Protein AF-A0A1E7FJE9-F1 (afdb_monomer)

Structure (mmCIF, N/CA/C/O backbone):
data_AF-A0A1E7FJE9-F1
#
_entry.id   AF-A0A1E7FJE9-F1
#
loop_
_atom_site.group_PDB
_atom_site.id
_atom_site.type_symbol
_atom_site.label_atom_id
_atom_site.label_alt_id
_atom_site.label_comp_id
_atom_site.label_asym_id
_atom_site.label_entity_id
_atom_site.label_seq_id
_atom_site.pdbx_PDB_ins_code
_atom_site.Cartn_x
_atom_site.Cartn_y
_atom_site.Cartn_z
_atom_site.occupancy
_atom_site.B_iso_or_equiv
_atom_site.auth_seq_id
_atom_site.auth_comp_id
_atom_site.auth_asym_id
_atom_site.auth_atom_id
_atom_site.pdbx_PDB_model_num
ATOM 1 N N . MET A 1 1 ? -38.085 -18.648 -13.131 1.00 34.88 1 MET A N 1
ATOM 2 C CA . MET A 1 1 ? -36.617 -18.790 -13.026 1.00 34.88 1 MET A CA 1
ATOM 3 C C . MET A 1 1 ? -36.078 -17.434 -12.606 1.00 34.88 1 MET A C 1
ATOM 5 O O . MET A 1 1 ? -36.050 -16.538 -13.432 1.00 34.88 1 MET A O 1
ATOM 9 N N . ASN A 1 2 ? -35.788 -17.250 -11.316 1.00 31.91 2 ASN A N 1
ATOM 10 C CA . ASN A 1 2 ? -35.254 -15.998 -10.772 1.00 31.91 2 ASN A CA 1
ATOM 11 C C . ASN A 1 2 ? -33.774 -16.216 -10.446 1.00 31.91 2 ASN A C 1
ATOM 13 O O . ASN A 1 2 ? -33.464 -17.037 -9.585 1.00 31.91 2 ASN A O 1
ATOM 17 N N . LEU A 1 3 ? -32.882 -15.503 -11.135 1.00 36.69 3 LEU A N 1
ATOM 18 C CA . LEU A 1 3 ? -31.512 -15.286 -10.669 1.00 36.69 3 LEU A CA 1
ATOM 19 C C . LEU A 1 3 ? -31.513 -14.052 -9.753 1.00 36.69 3 LEU A C 1
ATOM 21 O O . LEU A 1 3 ? -32.077 -13.031 -10.151 1.00 36.69 3 LEU A O 1
ATOM 25 N N . PRO A 1 4 ? -30.866 -14.080 -8.579 1.00 42.88 4 PRO A N 1
ATOM 26 C CA . PRO A 1 4 ? -30.530 -12.856 -7.873 1.00 42.88 4 PRO A CA 1
ATOM 27 C C . PRO A 1 4 ? -29.236 -12.268 -8.453 1.00 42.88 4 PRO A C 1
ATOM 29 O O . PRO A 1 4 ? -28.177 -12.890 -8.418 1.00 42.88 4 PRO A O 1
ATOM 32 N N . SER A 1 5 ? -29.325 -11.051 -8.988 1.00 37.22 5 SER A N 1
ATOM 33 C CA . SER A 1 5 ? -28.165 -10.220 -9.309 1.00 37.22 5 SER A CA 1
ATOM 34 C C . SER A 1 5 ? -27.566 -9.663 -8.018 1.00 37.22 5 SER A C 1
ATOM 36 O O . SER A 1 5 ? -28.080 -8.701 -7.452 1.00 37.22 5 SER A O 1
ATOM 38 N N . 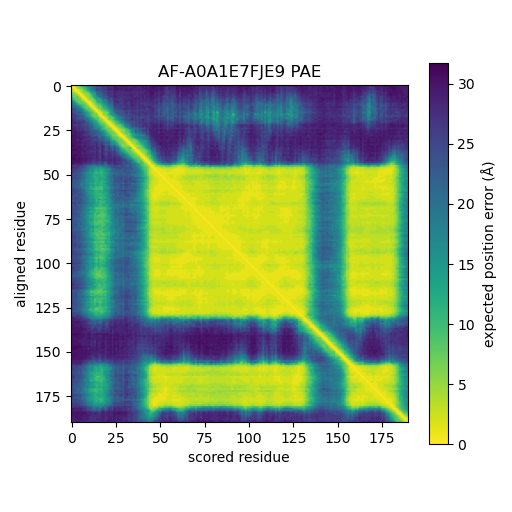THR A 1 6 ? -26.467 -10.244 -7.551 1.00 40.75 6 THR A N 1
ATOM 39 C CA . THR A 1 6 ? -25.595 -9.628 -6.546 1.00 40.75 6 THR A CA 1
ATOM 40 C C . THR A 1 6 ? -24.603 -8.703 -7.242 1.00 40.75 6 THR A C 1
ATOM 42 O O . THR A 1 6 ? -23.543 -9.127 -7.691 1.00 40.75 6 THR A O 1
ATOM 45 N N . VAL A 1 7 ? -24.942 -7.417 -7.322 1.00 39.09 7 VAL A N 1
ATOM 46 C CA . VAL A 1 7 ? -23.961 -6.353 -7.563 1.00 39.09 7 VAL A CA 1
ATOM 47 C C . VAL A 1 7 ? -23.831 -5.596 -6.251 1.00 39.09 7 VAL A C 1
ATOM 49 O O . VAL A 1 7 ? -24.650 -4.743 -5.928 1.00 39.09 7 VAL A O 1
ATOM 52 N N . SER A 1 8 ? -22.847 -5.973 -5.446 1.00 45.53 8 SER A N 1
ATOM 53 C CA . SER A 1 8 ? -22.517 -5.284 -4.203 1.00 45.53 8 SER A CA 1
ATOM 54 C C . SER A 1 8 ? -20.999 -5.267 -4.043 1.00 45.53 8 SER A C 1
ATOM 56 O O . SER A 1 8 ? -20.322 -6.177 -4.519 1.00 45.53 8 SER A O 1
ATOM 58 N N . THR A 1 9 ? -20.484 -4.233 -3.374 1.00 36.69 9 THR A N 1
ATOM 59 C CA . THR A 1 9 ? -19.093 -4.062 -2.892 1.00 36.69 9 THR A CA 1
ATOM 60 C C . THR A 1 9 ? -17.975 -3.656 -3.870 1.00 36.69 9 THR A C 1
ATOM 62 O O . THR A 1 9 ? -16.866 -4.157 -3.765 1.00 36.69 9 THR A O 1
ATOM 65 N N . LEU A 1 10 ? -18.182 -2.661 -4.746 1.00 35.78 10 LEU A N 1
ATOM 66 C CA . LEU A 1 10 ? -17.070 -2.084 -5.538 1.00 35.78 10 LEU A CA 1
ATOM 67 C C . LEU A 1 10 ? -17.095 -0.548 -5.639 1.00 35.78 10 LEU A C 1
ATOM 69 O O . LEU A 1 10 ? -16.806 0.017 -6.685 1.00 35.78 10 LEU A O 1
ATOM 73 N N . LEU A 1 11 ? -17.496 0.154 -4.570 1.00 35.69 11 LEU A N 1
ATOM 74 C CA . LEU A 1 11 ? -17.646 1.622 -4.606 1.00 35.69 11 LEU A CA 1
ATOM 75 C C . LEU A 1 11 ? -16.826 2.408 -3.577 1.00 35.69 11 LEU A C 1
ATOM 77 O O . LEU A 1 11 ? -16.775 3.629 -3.683 1.00 35.69 11 LEU A O 1
ATOM 81 N N . VAL A 1 12 ? -16.146 1.768 -2.621 1.00 36.28 12 VAL A N 1
ATOM 82 C CA . VAL A 1 12 ? -15.453 2.524 -1.559 1.00 36.28 12 VAL A CA 1
ATOM 83 C C . VAL A 1 12 ? -14.011 2.901 -1.947 1.00 36.28 12 VAL A C 1
ATOM 85 O O . VAL A 1 12 ? -13.601 4.028 -1.680 1.00 36.28 12 VAL A O 1
ATOM 88 N N . SER A 1 13 ? -13.287 2.064 -2.703 1.00 43.38 13 SER A N 1
ATOM 89 C CA . SER A 1 13 ? -11.886 2.335 -3.097 1.00 43.38 13 SER A CA 1
ATOM 90 C C . SER A 1 13 ? -11.714 3.391 -4.207 1.00 43.38 13 SER A C 1
ATOM 92 O O . SER A 1 13 ? -10.621 3.907 -4.420 1.00 43.38 13 SER A O 1
ATOM 94 N N . ILE A 1 14 ? -12.788 3.770 -4.910 1.00 44.12 14 ILE A N 1
ATOM 95 C CA . ILE A 1 14 ? -12.723 4.657 -6.093 1.00 44.12 14 ILE A CA 1
ATOM 96 C C . ILE A 1 14 ? -12.645 6.148 -5.703 1.00 44.12 14 ILE A C 1
ATOM 98 O O . ILE A 1 14 ? -12.291 6.999 -6.523 1.00 44.12 14 ILE A O 1
ATOM 102 N N . SER A 1 15 ? -12.969 6.502 -4.455 1.00 43.38 15 SER A N 1
ATOM 103 C CA . SER A 1 15 ? -13.242 7.900 -4.084 1.00 43.38 15 SER A CA 1
ATOM 104 C C . SER A 1 15 ? -12.024 8.831 -4.158 1.00 43.38 15 SER A C 1
ATOM 106 O O . SER A 1 15 ? -12.206 10.015 -4.426 1.00 43.38 15 SER A O 1
ATOM 108 N N . PHE A 1 16 ? -10.794 8.325 -4.009 1.00 44.88 16 PHE A N 1
ATOM 109 C CA . PHE A 1 16 ? -9.581 9.143 -4.187 1.00 44.88 16 PHE A CA 1
ATOM 110 C C . PHE A 1 16 ? -8.990 9.041 -5.608 1.00 44.88 16 PHE A C 1
ATOM 112 O O . PHE A 1 16 ? -8.465 10.009 -6.155 1.00 44.88 16 PHE A O 1
ATOM 119 N N . TRP A 1 17 ? -9.166 7.891 -6.264 1.00 46.16 17 TRP A N 1
ATOM 120 C CA . TRP A 1 17 ? -8.536 7.564 -7.547 1.00 46.16 17 TRP A CA 1
ATOM 121 C C . TRP A 1 17 ? -9.227 8.245 -8.751 1.00 46.16 17 TRP A C 1
ATOM 123 O O . TRP A 1 17 ? -8.653 8.381 -9.832 1.00 46.16 17 TRP A O 1
ATOM 133 N N . LYS A 1 18 ? -10.448 8.768 -8.564 1.00 42.00 18 LYS A N 1
ATOM 134 C CA . LYS A 1 18 ? -11.238 9.454 -9.606 1.00 42.00 18 LYS A CA 1
ATOM 135 C C . LYS A 1 18 ? -10.687 10.832 -10.025 1.00 42.00 18 LYS A C 1
ATOM 137 O O . LYS A 1 18 ? -11.114 11.361 -11.053 1.00 42.00 18 LYS A O 1
ATOM 142 N N . THR A 1 19 ? -9.738 11.403 -9.279 1.00 41.91 19 THR A N 1
ATOM 143 C CA . THR A 1 19 ? -9.187 12.753 -9.532 1.00 41.91 19 THR A CA 1
ATOM 144 C C . THR A 1 19 ? -7.975 12.758 -10.475 1.00 41.91 19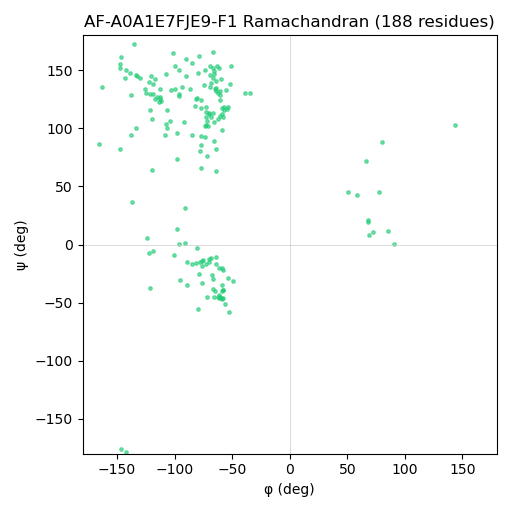 THR A C 1
ATOM 146 O O . THR A 1 19 ? -7.650 13.795 -11.045 1.00 41.91 19 THR A O 1
ATOM 149 N N . ILE A 1 20 ? -7.338 11.610 -10.728 1.00 52.94 20 ILE A N 1
ATOM 150 C CA . ILE A 1 20 ? -6.103 11.530 -11.537 1.00 52.94 20 ILE A CA 1
ATOM 151 C C . ILE A 1 20 ? -6.405 11.450 -13.055 1.00 52.94 20 ILE A C 1
ATOM 153 O O . ILE A 1 20 ? -5.563 11.738 -13.901 1.00 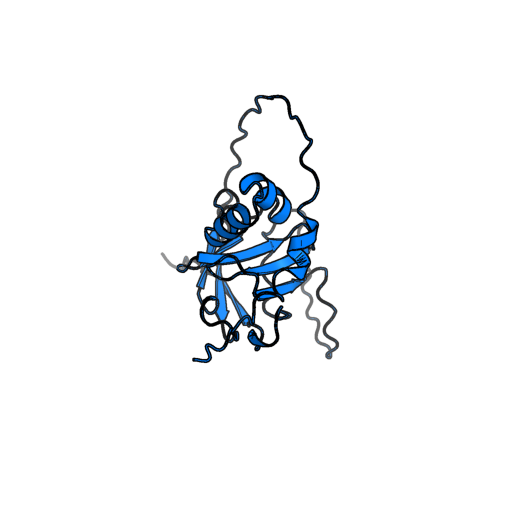52.94 20 ILE A O 1
ATOM 157 N N . GLY A 1 21 ? -7.643 11.114 -13.431 1.00 42.75 21 GLY A N 1
ATOM 158 C CA . GLY A 1 21 ? -8.016 10.719 -14.795 1.00 42.75 21 GLY A CA 1
ATOM 159 C C . GLY A 1 21 ? -8.477 11.814 -15.766 1.00 42.75 21 GLY A C 1
ATOM 160 O O . GLY A 1 21 ? -9.314 11.514 -16.618 1.00 42.75 21 GLY A O 1
ATOM 161 N N . LYS A 1 22 ? -8.005 13.067 -15.688 1.00 46.03 22 LYS A N 1
ATOM 162 C CA . LYS A 1 22 ? -8.338 14.085 -16.711 1.00 46.03 22 LYS A CA 1
ATOM 163 C C . LYS A 1 22 ? -7.134 14.944 -17.097 1.00 46.03 22 LYS A C 1
ATOM 165 O O . LYS A 1 22 ? -6.882 15.953 -16.451 1.00 46.03 22 LYS A O 1
ATOM 170 N N . ASN A 1 23 ? -6.448 14.527 -18.173 1.00 45.94 23 ASN A N 1
ATOM 171 C CA . ASN A 1 23 ? -5.874 15.331 -19.278 1.00 45.94 23 ASN A CA 1
ATOM 172 C C . ASN A 1 23 ? -4.519 14.772 -19.770 1.00 45.94 23 ASN A C 1
ATOM 174 O O . ASN A 1 23 ? -3.492 15.079 -19.169 1.00 45.94 23 ASN A O 1
ATOM 178 N N . PRO A 1 24 ? -4.445 14.061 -20.912 1.00 49.91 24 PRO A N 1
ATOM 179 C CA . PRO A 1 24 ? -3.171 13.805 -21.565 1.00 49.91 24 PRO A CA 1
ATOM 180 C C . PRO A 1 24 ? -2.964 14.817 -22.698 1.00 49.91 24 PRO A C 1
ATOM 182 O O . PRO A 1 24 ? -3.443 14.623 -23.812 1.00 49.91 24 PRO A O 1
ATOM 185 N N . LYS A 1 25 ? -2.233 15.900 -22.428 1.00 46.06 25 LYS A N 1
ATOM 186 C CA . LYS A 1 25 ? -1.503 16.654 -23.461 1.00 46.06 25 LYS A CA 1
ATOM 187 C C . LYS A 1 25 ? -0.226 17.228 -22.863 1.00 46.06 25 LYS A C 1
ATOM 189 O O . LYS A 1 25 ? -0.174 18.398 -22.515 1.00 46.06 25 LYS A O 1
ATOM 194 N N . PHE A 1 26 ? 0.810 16.403 -22.790 1.00 41.31 26 PHE A N 1
ATOM 195 C CA . PHE A 1 26 ? 2.179 16.897 -22.729 1.00 41.31 26 PHE A CA 1
ATOM 196 C C . PHE A 1 26 ? 3.028 16.098 -23.716 1.00 41.31 26 PHE A C 1
ATOM 198 O O . PHE A 1 26 ? 3.405 14.958 -23.469 1.00 41.31 26 PHE A O 1
ATOM 205 N N . MET A 1 27 ? 3.275 16.712 -24.876 1.00 41.97 27 MET A N 1
ATOM 206 C CA . MET A 1 27 ? 4.452 16.417 -25.690 1.00 41.97 27 MET A CA 1
ATOM 207 C C . MET A 1 27 ? 5.684 16.750 -24.847 1.00 41.97 27 MET A C 1
ATOM 209 O O . MET A 1 27 ? 5.780 17.864 -24.334 1.00 41.97 27 MET A O 1
ATOM 213 N N . VAL A 1 28 ? 6.627 15.820 -24.735 1.00 44.25 28 VAL A N 1
ATOM 214 C CA . VAL A 1 28 ? 7.965 16.092 -24.196 1.00 44.25 28 VAL A CA 1
ATOM 215 C C . VAL A 1 28 ? 9.005 15.791 -25.277 1.00 44.25 28 VAL A C 1
ATOM 217 O O . VAL A 1 28 ? 8.941 14.717 -25.878 1.00 44.25 28 VAL A O 1
ATOM 220 N N . PRO A 1 29 ? 9.941 16.717 -25.562 1.00 43.41 29 PRO A N 1
ATOM 221 C CA . PRO A 1 29 ? 11.083 16.437 -26.416 1.00 43.41 29 PRO A CA 1
ATOM 222 C C . PRO A 1 29 ? 12.107 15.555 -25.689 1.00 43.41 29 PRO A C 1
ATOM 224 O O . PRO A 1 29 ? 12.249 15.589 -24.468 1.00 43.41 29 PRO A O 1
ATOM 227 N N . MET A 1 30 ? 12.809 14.754 -26.485 1.00 42.12 30 MET A N 1
ATOM 228 C CA . MET A 1 30 ? 13.873 13.839 -26.088 1.00 42.12 30 MET A CA 1
ATOM 229 C C . MET A 1 30 ? 15.106 14.648 -25.656 1.00 42.12 30 MET A C 1
ATOM 231 O O . MET A 1 30 ? 15.733 15.306 -26.485 1.00 42.12 30 MET A O 1
ATOM 235 N N . THR A 1 31 ? 15.465 14.595 -24.374 1.00 45.00 31 THR A N 1
ATOM 236 C CA . THR A 1 31 ? 16.730 15.148 -23.869 1.00 45.00 31 THR A CA 1
ATOM 237 C C . THR A 1 31 ? 17.521 14.029 -23.205 1.00 45.00 31 THR A C 1
ATOM 239 O O . THR A 1 31 ? 17.090 13.452 -22.209 1.00 45.00 31 THR A O 1
ATOM 242 N N . THR A 1 32 ? 18.680 13.704 -23.772 1.00 45.28 32 THR A N 1
ATOM 243 C CA . THR A 1 32 ? 19.693 12.820 -23.184 1.00 45.28 32 THR A CA 1
ATOM 244 C C . THR A 1 32 ? 20.209 13.426 -21.882 1.00 45.28 32 THR A C 1
ATOM 246 O O . THR A 1 32 ? 20.942 14.413 -21.911 1.00 45.28 32 THR A O 1
ATOM 249 N N . ALA A 1 33 ? 19.836 12.841 -20.745 1.00 50.53 33 ALA A N 1
ATOM 250 C CA . ALA A 1 33 ? 20.434 13.153 -19.453 1.00 50.53 33 ALA A CA 1
ATOM 251 C C . ALA A 1 33 ? 21.529 12.127 -19.137 1.00 50.53 33 ALA A C 1
ATOM 253 O O . ALA A 1 33 ? 21.317 10.919 -19.245 1.00 50.53 33 ALA A O 1
ATOM 254 N N . ALA A 1 34 ? 22.708 12.626 -18.770 1.00 45.38 34 ALA A N 1
ATOM 255 C CA . ALA A 1 34 ? 23.817 11.825 -18.279 1.00 45.38 34 ALA A CA 1
ATOM 256 C C . ALA A 1 34 ? 23.433 11.160 -16.947 1.00 45.38 34 ALA A C 1
ATOM 258 O O . ALA A 1 34 ? 22.914 11.814 -16.042 1.00 45.38 34 ALA A O 1
ATOM 259 N N . PHE A 1 35 ? 23.690 9.858 -16.836 1.00 42.81 35 PHE A N 1
ATOM 260 C CA . PHE A 1 35 ? 23.462 9.095 -15.616 1.00 42.81 35 PHE A CA 1
ATOM 261 C C . PHE A 1 35 ? 24.517 9.480 -14.576 1.00 42.81 35 PHE A C 1
ATOM 263 O O . PHE A 1 35 ? 25.663 9.040 -14.647 1.00 42.81 35 PHE A O 1
ATOM 270 N N . SER A 1 36 ? 24.141 10.300 -13.597 1.00 42.88 36 SER A N 1
ATOM 271 C CA . SER A 1 36 ? 24.872 10.357 -12.334 1.00 42.88 36 SER A CA 1
ATOM 272 C C . SER A 1 36 ? 24.550 9.085 -11.558 1.00 42.88 36 SER A C 1
ATOM 274 O O . SER A 1 36 ? 23.406 8.858 -11.168 1.00 42.88 36 SER A O 1
ATOM 276 N N . THR A 1 37 ? 25.555 8.235 -11.364 1.00 42.66 37 THR A N 1
ATOM 277 C CA . THR A 1 37 ? 25.511 7.107 -10.432 1.00 42.66 37 THR A CA 1
ATOM 278 C C . THR A 1 37 ? 25.239 7.636 -9.028 1.00 42.66 37 THR A C 1
ATOM 280 O O . THR A 1 37 ? 26.151 8.110 -8.353 1.00 42.66 37 THR A O 1
ATOM 283 N N . ALA A 1 38 ? 23.980 7.579 -8.599 1.00 52.06 38 ALA A N 1
ATOM 284 C CA . ALA A 1 38 ? 23.632 7.728 -7.198 1.00 52.06 38 ALA A CA 1
ATOM 285 C C . ALA A 1 38 ? 24.121 6.473 -6.468 1.00 52.06 38 ALA A C 1
ATOM 287 O O . ALA A 1 38 ? 23.641 5.365 -6.708 1.00 52.06 38 ALA A O 1
ATOM 288 N N . THR A 1 39 ? 25.124 6.649 -5.617 1.00 41.81 39 THR A N 1
ATOM 289 C CA . THR A 1 39 ? 25.540 5.662 -4.625 1.00 41.81 39 THR A CA 1
ATOM 290 C C . THR A 1 39 ? 24.347 5.326 -3.740 1.00 41.81 39 THR A C 1
ATOM 292 O O . THR A 1 39 ? 23.828 6.194 -3.040 1.00 41.81 39 THR A O 1
ATOM 295 N N . ALA A 1 40 ? 23.903 4.071 -3.794 1.00 45.38 40 ALA A N 1
ATOM 296 C CA . ALA A 1 40 ? 22.942 3.528 -2.851 1.00 45.38 40 ALA A CA 1
ATOM 297 C C . ALA A 1 40 ? 23.604 3.491 -1.469 1.00 45.38 40 ALA A C 1
ATOM 299 O O . ALA A 1 40 ? 24.485 2.671 -1.214 1.00 45.38 40 ALA A O 1
ATOM 300 N N . THR A 1 41 ? 23.218 4.412 -0.592 1.00 39.22 41 THR A N 1
ATOM 301 C CA . THR A 1 41 ? 23.553 4.329 0.826 1.00 39.22 41 THR A CA 1
ATOM 302 C C . THR A 1 41 ? 22.778 3.149 1.403 1.00 39.22 41 THR A C 1
ATOM 304 O O . THR A 1 41 ? 21.552 3.187 1.489 1.00 39.22 41 THR A O 1
ATOM 307 N N . THR A 1 42 ? 23.488 2.074 1.745 1.00 41.12 42 THR A N 1
ATOM 308 C CA . THR A 1 42 ? 22.948 0.916 2.464 1.00 41.12 42 THR A CA 1
ATOM 309 C C . THR A 1 42 ? 22.539 1.357 3.870 1.00 41.12 42 THR A C 1
ATOM 311 O O . THR A 1 42 ? 23.342 1.343 4.800 1.00 41.12 42 THR A O 1
ATOM 314 N N . THR A 1 43 ? 21.297 1.812 4.020 1.00 41.81 43 THR A N 1
ATOM 315 C CA . THR A 1 43 ? 20.659 2.041 5.320 1.00 41.81 43 THR A CA 1
ATOM 316 C C . THR A 1 43 ? 20.431 0.692 6.001 1.00 41.81 43 THR A C 1
ATOM 318 O O . THR A 1 43 ? 20.061 -0.273 5.336 1.00 41.81 43 THR A O 1
ATOM 321 N N . ALA A 1 44 ? 20.672 0.625 7.314 1.00 48.31 44 ALA A N 1
ATOM 322 C CA . ALA A 1 44 ? 20.439 -0.546 8.157 1.00 48.31 44 ALA A CA 1
ATOM 323 C C . ALA A 1 44 ? 19.144 -1.288 7.769 1.00 48.31 44 ALA A C 1
ATOM 325 O O . ALA A 1 44 ? 18.097 -0.653 7.636 1.00 48.31 44 ALA A O 1
ATOM 326 N N . ASN A 1 45 ? 19.243 -2.613 7.586 1.00 64.12 45 ASN A N 1
ATOM 327 C CA . ASN A 1 45 ? 18.192 -3.531 7.118 1.00 64.12 45 ASN A CA 1
ATOM 328 C C . ASN A 1 45 ? 17.002 -3.613 8.093 1.00 64.12 45 ASN A C 1
ATOM 330 O O . ASN A 1 45 ? 16.747 -4.658 8.682 1.00 64.12 45 ASN A O 1
ATOM 334 N N . SER A 1 46 ? 16.288 -2.516 8.307 1.00 76.19 46 SER A N 1
ATOM 335 C CA . SER A 1 46 ? 15.093 -2.511 9.143 1.00 76.19 46 SER A CA 1
ATOM 336 C C . SER A 1 46 ? 13.929 -3.039 8.320 1.00 76.19 46 SER A C 1
ATOM 338 O O . SER A 1 46 ? 13.669 -2.539 7.227 1.00 76.19 46 SER A O 1
ATOM 340 N N . THR A 1 47 ? 13.238 -4.053 8.820 1.00 89.31 47 THR A N 1
ATOM 341 C CA . THR A 1 47 ? 12.018 -4.583 8.199 1.00 89.31 47 THR A CA 1
ATOM 342 C C . THR A 1 47 ? 10.796 -4.060 8.941 1.00 89.31 47 THR A C 1
ATOM 344 O O . THR A 1 47 ? 10.902 -3.509 10.037 1.00 89.31 47 THR A O 1
ATOM 347 N N . VAL A 1 48 ? 9.621 -4.183 8.336 1.00 93.75 48 VAL A N 1
ATOM 348 C CA . VAL A 1 48 ? 8.360 -3.769 8.959 1.00 93.75 48 VAL A CA 1
ATOM 349 C C . VAL A 1 48 ? 7.456 -4.977 9.109 1.00 93.75 48 VAL A C 1
ATOM 351 O O . VAL A 1 48 ? 7.341 -5.785 8.193 1.00 93.75 48 VAL A O 1
ATOM 354 N N . ARG A 1 49 ? 6.775 -5.100 10.246 1.00 96.12 49 ARG A N 1
ATOM 355 C CA . ARG A 1 49 ? 5.719 -6.091 10.448 1.00 96.12 49 ARG A CA 1
ATOM 356 C C . ARG A 1 49 ? 4.392 -5.406 10.705 1.00 96.12 49 ARG A C 1
ATOM 358 O O . ARG A 1 49 ? 4.262 -4.618 11.635 1.00 96.12 49 ARG A O 1
ATOM 365 N N . VAL A 1 50 ? 3.396 -5.756 9.907 1.00 96.81 50 VAL A N 1
ATOM 366 C CA . VAL A 1 50 ? 2.009 -5.336 10.105 1.00 96.81 50 VAL A CA 1
ATOM 367 C C . VAL A 1 50 ? 1.260 -6.478 10.775 1.00 96.81 50 VAL A C 1
ATOM 369 O O . VAL A 1 50 ? 1.388 -7.634 10.367 1.00 96.81 50 VAL A O 1
ATOM 372 N N . LYS A 1 51 ? 0.477 -6.178 11.810 1.00 96.62 51 LYS A N 1
ATOM 373 C CA . LYS A 1 51 ? -0.329 -7.185 12.506 1.00 96.62 51 LYS A CA 1
ATOM 374 C C . LYS A 1 51 ? -1.646 -6.623 13.019 1.00 96.62 51 LYS A C 1
ATOM 376 O O . LYS A 1 51 ? -1.791 -5.418 13.216 1.00 96.62 51 LYS A O 1
ATOM 381 N N . GLY A 1 52 ? -2.577 -7.532 13.300 1.00 93.88 52 GLY A N 1
ATOM 382 C CA . GLY A 1 52 ? -3.832 -7.215 13.977 1.00 93.88 52 GLY A CA 1
ATOM 383 C C . GLY A 1 52 ? -4.785 -6.356 13.154 1.00 93.88 52 GLY A C 1
ATOM 384 O O . GLY A 1 52 ? -5.656 -5.734 13.746 1.00 93.88 52 GLY A O 1
ATOM 385 N N . SER A 1 53 ? -4.616 -6.302 11.831 1.00 95.88 53 SER A N 1
ATOM 386 C CA . SER A 1 53 ? -5.548 -5.624 10.932 1.00 95.88 53 SER A CA 1
ATOM 387 C C . SER A 1 53 ? -6.714 -6.540 10.551 1.00 95.88 53 SER A C 1
ATOM 389 O O . SER A 1 53 ? -6.570 -7.767 10.569 1.00 95.88 53 SER A O 1
ATOM 391 N N . GLY A 1 54 ? -7.849 -5.958 10.161 1.00 96.31 54 GLY A N 1
ATOM 392 C CA . GLY A 1 54 ? -8.993 -6.693 9.606 1.00 96.31 54 GLY A CA 1
ATOM 393 C C . GLY A 1 54 ? -8.752 -7.309 8.222 1.00 96.31 54 GLY A C 1
ATOM 394 O O . GLY A 1 54 ? -9.547 -8.134 7.773 1.00 96.31 54 GLY A O 1
ATOM 395 N N . VAL A 1 55 ? -7.663 -6.945 7.536 1.00 96.62 55 VAL A N 1
ATOM 396 C CA . VAL A 1 55 ? -7.317 -7.457 6.204 1.00 96.62 55 VAL A CA 1
ATOM 397 C C . VAL A 1 55 ? -6.149 -8.434 6.313 1.00 96.62 55 VAL A C 1
ATOM 399 O O . VAL A 1 55 ? -4.984 -8.052 6.369 1.00 96.62 55 VAL A O 1
ATOM 402 N N . GLU A 1 56 ? -6.455 -9.729 6.284 1.00 97.06 56 GLU A N 1
ATOM 403 C CA . GLU A 1 56 ? -5.452 -10.770 6.542 1.00 97.06 56 GLU A CA 1
ATOM 404 C C . GLU A 1 56 ? -4.259 -10.729 5.579 1.00 97.06 56 GLU A C 1
ATOM 406 O O . GLU A 1 56 ? -3.119 -10.932 5.985 1.00 97.06 56 GLU A O 1
ATOM 411 N N . SER A 1 57 ? -4.488 -10.374 4.311 1.00 96.81 57 SER A N 1
ATOM 412 C CA . SER A 1 57 ? -3.418 -10.305 3.313 1.00 96.81 57 SER A CA 1
ATOM 413 C C . SER A 1 57 ? -2.353 -9.250 3.618 1.00 96.81 57 SER A C 1
ATOM 415 O O . SER A 1 57 ? -1.289 -9.309 3.013 1.00 96.81 57 SER A O 1
ATOM 417 N N . VAL A 1 58 ? -2.606 -8.284 4.506 1.00 97.25 58 VAL A N 1
ATOM 418 C CA . VAL A 1 58 ? -1.597 -7.276 4.864 1.00 97.25 58 VAL A CA 1
ATOM 419 C C . VAL A 1 58 ? -0.894 -7.574 6.188 1.00 97.25 58 VAL A C 1
ATOM 421 O O . VAL A 1 58 ? 0.106 -6.922 6.473 1.00 97.25 58 VAL A O 1
ATOM 424 N N . ASN A 1 59 ? -1.354 -8.563 6.965 1.00 97.50 59 ASN A N 1
ATOM 425 C CA . ASN A 1 59 ? -0.797 -8.963 8.265 1.00 97.50 59 ASN A CA 1
ATOM 426 C C . ASN A 1 59 ? 0.501 -9.784 8.104 1.00 97.50 59 ASN A C 1
ATOM 428 O O . ASN A 1 59 ? 0.547 -10.977 8.402 1.00 97.50 59 ASN A O 1
ATOM 432 N N . THR A 1 60 ? 1.562 -9.168 7.583 1.00 96.69 60 THR A N 1
ATOM 433 C CA . THR A 1 60 ? 2.806 -9.862 7.216 1.00 96.69 60 THR A CA 1
ATOM 434 C C . THR A 1 60 ? 4.055 -8.994 7.419 1.00 96.69 60 THR A C 1
ATOM 436 O O . THR A 1 60 ? 3.988 -7.888 7.963 1.00 96.69 60 THR A O 1
ATOM 439 N N . HIS A 1 61 ? 5.213 -9.526 7.027 1.00 96.25 61 HIS A N 1
ATOM 440 C CA . HIS A 1 61 ? 6.495 -8.830 7.017 1.00 96.25 61 HIS A CA 1
ATOM 441 C C . HIS A 1 61 ? 6.723 -8.142 5.672 1.00 96.25 61 HIS A C 1
ATOM 443 O O . HIS A 1 61 ? 6.356 -8.668 4.620 1.00 96.25 61 HIS A O 1
ATOM 449 N N . TYR A 1 62 ? 7.368 -6.984 5.733 1.00 96.31 62 TYR A N 1
ATOM 450 C CA . TYR A 1 62 ? 7.671 -6.130 4.604 1.00 96.31 62 TYR A CA 1
ATOM 451 C C . TYR A 1 62 ? 9.143 -5.736 4.612 1.00 96.31 62 TYR A C 1
ATOM 453 O O . TYR A 1 62 ? 9.725 -5.442 5.661 1.00 96.31 62 TYR A O 1
ATOM 461 N N . GLU A 1 63 ? 9.710 -5.665 3.416 1.00 94.94 63 GLU A N 1
ATOM 462 C CA . GLU A 1 63 ? 11.105 -5.323 3.176 1.00 94.94 63 GLU A CA 1
ATOM 463 C C . GLU A 1 63 ? 11.215 -4.083 2.294 1.00 94.94 63 GLU A C 1
ATOM 465 O O . GLU A 1 63 ? 10.410 -3.864 1.382 1.00 94.94 63 GLU A O 1
ATOM 470 N N . TRP A 1 64 ? 12.229 -3.261 2.556 1.00 94.06 64 TRP A N 1
ATOM 471 C CA . TRP A 1 64 ? 12.482 -2.079 1.745 1.00 94.06 64 TRP A CA 1
ATOM 472 C C . TRP A 1 64 ? 12.811 -2.460 0.307 1.00 94.06 64 TRP A C 1
ATOM 474 O O . TRP A 1 64 ? 13.675 -3.284 0.020 1.00 94.06 64 TRP A O 1
ATOM 484 N N . THR A 1 65 ? 12.120 -1.796 -0.602 1.00 94.00 65 THR A N 1
ATOM 485 C CA . THR A 1 65 ? 12.172 -1.983 -2.039 1.00 94.00 65 THR A CA 1
ATOM 486 C C . THR A 1 65 ? 12.473 -0.631 -2.689 1.00 94.00 65 THR A C 1
ATOM 488 O O . THR A 1 65 ? 11.884 0.390 -2.314 1.00 94.00 65 THR A O 1
ATOM 491 N N . PRO A 1 66 ? 13.409 -0.573 -3.653 1.00 93.88 66 PRO A N 1
ATOM 492 C CA . PRO A 1 66 ? 13.744 0.675 -4.323 1.00 93.88 66 PRO A CA 1
ATOM 493 C C . PRO A 1 66 ? 12.577 1.191 -5.173 1.00 93.88 66 PRO A C 1
ATOM 495 O O . PRO A 1 66 ? 11.789 0.425 -5.727 1.00 93.88 66 PRO A O 1
ATOM 498 N N . ALA A 1 67 ? 12.518 2.513 -5.350 1.00 93.12 67 ALA A N 1
ATOM 499 C CA . ALA A 1 67 ? 11.468 3.188 -6.117 1.00 93.12 67 ALA A CA 1
ATOM 500 C C . ALA A 1 67 ? 11.365 2.748 -7.588 1.00 93.12 67 ALA A C 1
ATOM 502 O O . ALA A 1 67 ? 10.336 2.976 -8.220 1.00 93.12 67 ALA A O 1
ATOM 503 N N . THR A 1 68 ? 12.440 2.162 -8.126 1.00 93.50 68 THR A N 1
ATOM 504 C CA . THR A 1 68 ? 12.543 1.655 -9.501 1.00 93.50 68 THR A CA 1
ATOM 505 C C . THR A 1 68 ? 11.741 0.381 -9.738 1.00 93.50 68 THR A C 1
ATOM 507 O O . THR A 1 68 ? 11.514 0.023 -10.889 1.00 93.50 68 THR A O 1
ATOM 510 N N . VAL A 1 69 ? 11.330 -0.314 -8.678 1.00 96.75 69 VAL A N 1
ATOM 511 C CA . VAL A 1 69 ? 10.431 -1.465 -8.770 1.00 96.75 69 VAL A CA 1
ATOM 512 C C . VAL A 1 69 ? 9.015 -0.968 -8.519 1.00 96.75 69 VAL A C 1
ATOM 514 O O . VAL A 1 69 ? 8.761 -0.304 -7.514 1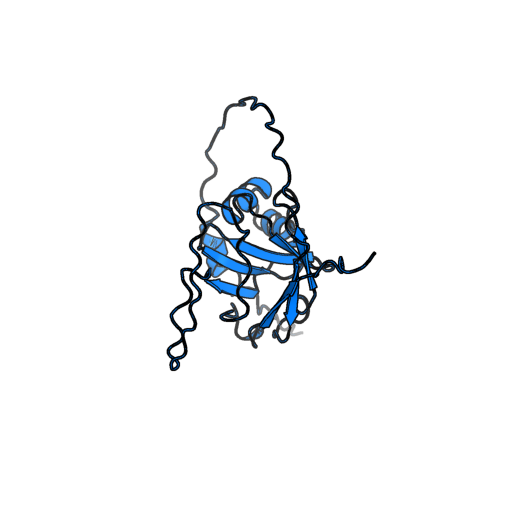.00 96.75 69 VAL A O 1
ATOM 517 N N . ILE A 1 70 ? 8.101 -1.290 -9.430 1.00 96.94 70 ILE A N 1
ATOM 518 C CA . ILE A 1 70 ? 6.684 -0.936 -9.322 1.00 96.94 70 ILE A CA 1
ATOM 519 C C . ILE A 1 70 ? 5.927 -2.102 -8.671 1.00 96.94 70 ILE A C 1
ATOM 521 O O . ILE A 1 70 ? 6.161 -3.250 -9.058 1.00 96.94 70 ILE A O 1
ATOM 525 N N . PRO A 1 71 ? 5.029 -1.850 -7.700 1.00 97.19 71 PRO A N 1
ATOM 526 C CA . PRO A 1 71 ? 4.209 -2.910 -7.123 1.00 97.19 71 PRO A CA 1
ATOM 527 C C . PRO A 1 71 ? 3.315 -3.580 -8.190 1.00 97.19 71 PRO A C 1
ATOM 529 O O . PRO A 1 71 ? 2.616 -2.869 -8.918 1.00 97.19 71 PRO A O 1
ATOM 532 N N . PRO A 1 72 ? 3.263 -4.924 -8.275 1.00 97.19 72 PRO A N 1
ATOM 533 C CA . PRO A 1 72 ? 2.431 -5.621 -9.267 1.00 97.19 72 PRO A CA 1
ATOM 534 C C . PRO A 1 72 ? 0.934 -5.273 -9.183 1.00 97.19 72 PRO A C 1
ATOM 536 O O . PRO A 1 72 ? 0.267 -5.083 -10.206 1.00 97.19 72 PRO A O 1
ATOM 539 N N . GLY A 1 73 ? 0.401 -5.129 -7.963 1.00 94.06 73 GLY A N 1
ATOM 540 C CA . GLY A 1 73 ? -0.975 -4.679 -7.738 1.00 94.06 73 GLY A CA 1
ATOM 541 C C . GLY A 1 73 ? -1.220 -3.267 -8.277 1.00 94.06 73 GLY A C 1
ATOM 542 O O . GLY A 1 73 ? -2.193 -3.028 -8.990 1.00 94.06 73 GLY A O 1
ATOM 543 N N . PHE A 1 74 ? -0.285 -2.343 -8.043 1.00 96.31 74 PHE A N 1
ATOM 544 C CA . PHE A 1 74 ? -0.368 -0.978 -8.567 1.00 96.31 74 PHE A CA 1
ATOM 545 C C . PHE A 1 74 ? -0.396 -0.941 -10.103 1.00 96.31 74 PHE A C 1
ATOM 547 O O . PHE A 1 74 ? -1.217 -0.233 -10.699 1.00 96.31 74 PHE A O 1
ATOM 554 N N . GLU A 1 75 ? 0.481 -1.713 -10.757 1.00 95.56 75 GLU A N 1
ATOM 555 C CA . GLU A 1 75 ? 0.487 -1.854 -12.217 1.00 95.56 75 GLU A CA 1
ATOM 556 C C . GLU A 1 75 ? -0.866 -2.367 -12.720 1.00 95.56 75 GLU A C 1
ATOM 558 O O . GLU A 1 75 ? -1.448 -1.785 -13.641 1.00 95.56 75 GLU A O 1
ATOM 563 N N . THR A 1 76 ? -1.408 -3.393 -12.061 1.00 93.94 76 THR A N 1
ATOM 564 C CA . THR A 1 76 ? -2.712 -3.976 -12.390 1.00 93.94 76 THR A CA 1
ATOM 565 C C . THR A 1 76 ? -3.818 -2.921 -12.362 1.00 93.94 76 THR A C 1
ATOM 567 O O . THR A 1 76 ? -4.542 -2.765 -13.352 1.00 93.94 76 THR A O 1
ATOM 570 N N . VAL A 1 77 ? -3.926 -2.140 -11.282 1.00 93.19 77 VAL A N 1
ATOM 571 C CA . VAL A 1 77 ? -4.964 -1.103 -11.170 1.00 93.19 77 VAL A CA 1
ATOM 572 C C . VAL A 1 77 ? -4.751 0.019 -12.193 1.00 93.19 77 VAL A C 1
ATOM 574 O O . VAL A 1 77 ? -5.719 0.497 -12.795 1.00 93.19 77 VAL A O 1
ATOM 577 N N . CYS A 1 78 ? -3.505 0.415 -12.469 1.00 93.00 78 CYS A N 1
ATOM 578 C CA . CYS A 1 78 ? -3.209 1.407 -13.507 1.00 93.00 78 CYS A CA 1
ATOM 579 C C . CYS A 1 78 ? -3.646 0.933 -14.899 1.00 93.00 78 CYS A C 1
ATOM 581 O O . CYS A 1 78 ? -4.302 1.688 -15.622 1.00 93.00 78 CYS A O 1
ATOM 583 N N . VAL A 1 79 ? -3.337 -0.312 -15.270 1.00 94.19 79 VAL A N 1
ATOM 584 C CA . VAL A 1 79 ? -3.734 -0.896 -16.561 1.00 94.19 79 VAL A CA 1
ATOM 585 C C . VAL A 1 79 ? -5.257 -0.966 -16.678 1.00 94.19 79 VAL A C 1
ATOM 587 O O . VAL A 1 79 ? -5.814 -0.539 -17.693 1.00 94.19 79 VAL A O 1
ATOM 590 N N . GLN A 1 80 ? -5.945 -1.422 -15.628 1.00 92.75 80 GLN A N 1
ATOM 591 C CA . GLN A 1 80 ? -7.411 -1.487 -15.591 1.00 92.75 80 GLN A CA 1
ATOM 592 C C . GLN A 1 80 ? -8.063 -0.113 -15.804 1.00 92.75 80 GLN A C 1
ATOM 594 O O . GLN A 1 80 ? -9.058 0.001 -16.524 1.00 92.75 80 GLN A O 1
ATOM 599 N N . ASN A 1 81 ? -7.477 0.941 -15.234 1.00 90.44 81 ASN A N 1
ATOM 600 C CA . ASN A 1 81 ? -7.984 2.309 -15.345 1.00 90.44 81 ASN A CA 1
ATOM 601 C C . ASN A 1 81 ? -7.415 3.099 -16.538 1.00 90.44 81 ASN A C 1
ATOM 603 O O . ASN A 1 81 ? -7.791 4.256 -16.745 1.00 90.44 81 ASN A O 1
ATOM 607 N N . ARG A 1 82 ? -6.558 2.476 -17.359 1.00 94.44 82 ARG A N 1
ATOM 608 C CA . ARG A 1 82 ? -5.871 3.092 -18.509 1.00 94.44 82 ARG A CA 1
ATOM 609 C C . ARG A 1 82 ? -5.016 4.303 -18.125 1.00 94.44 82 ARG A C 1
ATOM 611 O O . ARG A 1 82 ? -5.017 5.321 -18.820 1.00 94.44 82 ARG A O 1
ATOM 618 N N . TRP A 1 83 ? -4.284 4.198 -17.024 1.00 91.75 83 TRP A N 1
ATOM 619 C CA . TRP A 1 83 ? -3.294 5.192 -16.617 1.00 91.75 83 TRP A CA 1
ATOM 620 C C . TRP A 1 83 ? -1.883 4.754 -16.997 1.00 91.75 83 TRP A C 1
ATOM 622 O O . TRP A 1 83 ? -1.588 3.565 -17.097 1.00 91.75 83 TRP A O 1
ATOM 632 N N . GLY A 1 84 ? -0.990 5.724 -17.196 1.00 95.06 84 GLY A N 1
ATOM 633 C CA . GLY A 1 84 ? 0.424 5.436 -17.417 1.00 95.06 84 GLY A CA 1
ATOM 634 C C . GLY A 1 84 ? 1.083 4.980 -16.117 1.00 95.06 84 GLY A C 1
ATOM 635 O O . GLY A 1 84 ? 1.272 5.801 -15.225 1.00 95.06 84 GLY A O 1
ATOM 636 N N . VAL A 1 85 ? 1.440 3.698 -16.023 1.00 94.25 85 VAL A N 1
ATOM 637 C CA . VAL A 1 85 ? 1.974 3.050 -14.809 1.00 94.25 85 VAL A CA 1
ATOM 638 C C . VAL A 1 85 ? 3.165 3.828 -14.235 1.00 94.25 85 VAL A C 1
ATOM 640 O O . VAL A 1 85 ? 3.095 4.348 -13.124 1.00 94.25 85 VAL A O 1
ATOM 643 N N . GLU A 1 86 ? 4.211 4.010 -15.042 1.00 96.12 86 GLU A N 1
ATOM 644 C CA . GLU A 1 86 ? 5.438 4.730 -14.673 1.00 96.12 86 GLU A CA 1
ATOM 645 C C . GLU A 1 86 ? 5.174 6.184 -14.266 1.00 96.12 86 GLU A C 1
ATOM 647 O O . GLU A 1 86 ? 5.659 6.664 -13.241 1.00 96.12 86 GLU A O 1
ATOM 652 N N . SER A 1 87 ? 4.371 6.908 -15.056 1.00 94.62 87 SER A N 1
ATOM 653 C CA . SER A 1 87 ? 4.062 8.315 -14.780 1.00 94.62 87 SER A CA 1
ATOM 654 C C . SER A 1 87 ? 3.271 8.488 -13.487 1.00 94.62 87 SER A C 1
ATOM 656 O O . SER A 1 87 ? 3.547 9.414 -12.725 1.00 94.62 87 SER A O 1
ATOM 658 N N . THR A 1 88 ? 2.314 7.595 -13.222 1.00 93.25 88 THR A N 1
ATOM 659 C CA . THR A 1 88 ? 1.488 7.651 -12.015 1.00 93.25 88 THR A CA 1
ATOM 660 C C . THR A 1 88 ? 2.309 7.257 -10.794 1.00 93.25 88 THR A C 1
ATOM 662 O O . THR A 1 88 ? 2.277 7.973 -9.796 1.00 93.25 88 THR A O 1
ATOM 665 N N . TRP A 1 89 ? 3.101 6.183 -10.875 1.00 95.31 89 TRP A N 1
ATOM 666 C CA . TRP A 1 89 ? 3.974 5.773 -9.774 1.00 95.31 89 TRP A CA 1
ATOM 667 C C . TRP A 1 89 ? 4.978 6.868 -9.421 1.00 95.31 89 TRP A C 1
ATOM 669 O O . TRP A 1 89 ? 5.116 7.244 -8.258 1.00 95.31 89 TRP A O 1
ATOM 679 N N . LYS A 1 90 ? 5.620 7.462 -10.434 1.00 94.19 90 LYS A N 1
ATOM 680 C CA . LYS A 1 90 ? 6.542 8.584 -10.246 1.00 94.19 90 LYS A CA 1
ATOM 681 C C . LYS A 1 90 ? 5.865 9.782 -9.583 1.00 94.19 90 LYS A C 1
ATOM 683 O O . LYS A 1 90 ? 6.478 10.408 -8.726 1.00 94.19 90 LYS A O 1
ATOM 688 N N . MET A 1 91 ? 4.625 10.097 -9.954 1.00 91.81 91 MET A N 1
ATOM 689 C CA . MET A 1 91 ? 3.863 11.190 -9.346 1.00 91.81 91 MET A CA 1
ATOM 690 C C . MET A 1 91 ? 3.534 10.918 -7.869 1.00 91.81 91 MET A C 1
ATOM 692 O O . MET A 1 91 ? 3.691 11.814 -7.043 1.00 91.81 91 MET A O 1
ATOM 696 N N . LEU A 1 92 ? 3.088 9.704 -7.534 1.00 93.75 92 LEU A N 1
ATOM 697 C CA . LEU A 1 92 ? 2.643 9.353 -6.181 1.00 93.75 92 LEU A CA 1
ATOM 698 C C . LEU A 1 92 ? 3.824 9.057 -5.251 1.00 93.75 92 LEU A C 1
ATOM 700 O O . LEU A 1 92 ? 3.984 9.693 -4.214 1.00 93.75 92 LEU A O 1
ATOM 704 N N . ASN A 1 93 ? 4.700 8.130 -5.622 1.00 93.88 93 ASN A N 1
ATOM 705 C CA . ASN A 1 93 ? 5.810 7.703 -4.775 1.00 93.88 93 ASN A CA 1
ATOM 706 C C . ASN A 1 93 ? 6.990 8.703 -4.796 1.00 93.88 93 ASN A C 1
ATOM 708 O O . ASN A 1 93 ? 7.755 8.810 -3.836 1.00 93.88 93 ASN A O 1
ATOM 712 N N . ASN A 1 94 ? 7.127 9.489 -5.873 1.00 93.19 94 ASN A N 1
ATOM 713 C CA . ASN A 1 94 ? 8.157 10.524 -6.040 1.00 93.19 94 ASN A CA 1
ATOM 714 C C . ASN A 1 94 ? 9.587 10.027 -5.749 1.00 93.19 94 ASN A C 1
ATOM 716 O O . ASN A 1 94 ? 10.353 10.673 -5.035 1.00 93.19 94 ASN A O 1
ATOM 720 N N . GLY A 1 95 ? 9.928 8.844 -6.268 1.00 92.44 95 GLY A N 1
ATOM 721 C CA . GLY A 1 95 ? 11.276 8.277 -6.169 1.00 92.44 95 GLY A CA 1
ATOM 722 C C . GLY A 1 95 ? 11.679 7.770 -4.779 1.00 92.44 95 GLY A C 1
ATOM 723 O O . GLY A 1 95 ? 12.853 7.464 -4.583 1.00 92.44 95 GLY A O 1
ATOM 724 N N . LYS A 1 96 ? 10.748 7.671 -3.823 1.00 92.38 96 LYS A N 1
ATOM 725 C CA . LYS A 1 96 ? 11.028 7.155 -2.475 1.00 92.38 96 LYS A CA 1
ATOM 726 C C . LYS A 1 96 ? 11.077 5.621 -2.442 1.00 92.38 96 LYS A C 1
ATOM 728 O O . LYS A 1 96 ? 10.360 4.971 -3.203 1.00 92.38 96 LYS A O 1
ATOM 733 N N . PRO A 1 97 ? 11.908 5.009 -1.583 1.00 94.06 97 PRO A N 1
ATOM 734 C CA . PRO A 1 97 ? 11.780 3.583 -1.321 1.00 94.06 97 PRO A CA 1
ATOM 735 C C . PRO A 1 97 ? 10.419 3.291 -0.675 1.00 94.06 97 PRO A C 1
ATOM 737 O O . PRO A 1 97 ? 9.822 4.148 -0.021 1.00 94.06 97 PRO A O 1
ATOM 740 N N . TRP A 1 98 ? 9.936 2.075 -0.878 1.00 95.81 98 TRP A N 1
ATOM 741 C CA . TRP A 1 98 ? 8.658 1.584 -0.372 1.00 95.81 98 TRP A CA 1
ATOM 742 C C . TRP A 1 98 ? 8.849 0.184 0.210 1.00 95.81 98 TRP A C 1
ATOM 744 O O . TRP A 1 98 ? 9.929 -0.386 0.113 1.00 95.81 98 TRP A O 1
ATOM 754 N N . LEU A 1 99 ? 7.838 -0.368 0.860 1.00 96.31 99 LEU A N 1
ATOM 755 C CA . LEU A 1 99 ? 7.924 -1.626 1.599 1.00 96.31 99 LEU A CA 1
ATOM 756 C C . LEU A 1 99 ? 7.088 -2.692 0.895 1.00 96.31 99 LEU A C 1
ATOM 758 O O . LEU A 1 99 ? 5.891 -2.490 0.695 1.00 96.31 99 LEU A O 1
ATOM 762 N N . ARG A 1 100 ? 7.697 -3.823 0.536 1.00 97.12 100 ARG A N 1
ATOM 763 C CA . ARG A 1 100 ? 7.052 -4.936 -0.175 1.00 97.12 100 ARG A CA 1
ATOM 764 C C . ARG A 1 100 ? 6.953 -6.161 0.717 1.00 97.12 100 ARG A C 1
ATOM 766 O O . ARG A 1 100 ? 7.941 -6.557 1.327 1.00 97.12 100 ARG A O 1
ATOM 773 N N . ALA A 1 101 ? 5.786 -6.788 0.738 1.00 97.12 101 ALA A N 1
ATOM 774 C CA . ALA A 1 101 ? 5.597 -8.105 1.323 1.00 97.12 101 ALA A CA 1
ATOM 775 C C . ALA A 1 101 ? 5.825 -9.226 0.299 1.00 97.12 101 ALA A C 1
ATOM 777 O O . ALA A 1 101 ? 5.697 -9.032 -0.909 1.00 97.12 101 ALA A O 1
ATOM 778 N N . SER A 1 102 ? 6.088 -10.441 0.784 1.00 96.25 102 SER A N 1
ATOM 779 C CA . SER A 1 102 ? 6.276 -11.631 -0.063 1.00 96.25 102 SER A CA 1
ATOM 780 C C . SER A 1 102 ? 5.050 -12.008 -0.903 1.00 96.25 102 SER A C 1
ATOM 782 O O . SER A 1 102 ? 5.185 -12.715 -1.897 1.00 96.25 102 SER A O 1
ATOM 784 N N . ASN A 1 103 ? 3.864 -11.543 -0.509 1.00 97.12 103 ASN A N 1
ATOM 785 C CA . ASN A 1 103 ? 2.610 -11.728 -1.233 1.00 97.12 103 ASN A CA 1
ATOM 786 C C . ASN A 1 103 ? 2.227 -10.521 -2.103 1.00 97.12 103 ASN A C 1
ATOM 788 O O . ASN A 1 103 ? 1.076 -10.435 -2.512 1.00 97.12 103 ASN A O 1
ATOM 792 N N . ASP A 1 104 ? 3.151 -9.588 -2.339 1.00 97.31 104 ASP A N 1
ATOM 793 C CA . ASP A 1 104 ? 2.968 -8.369 -3.135 1.00 97.31 104 ASP A CA 1
ATOM 794 C C . ASP A 1 104 ? 2.049 -7.292 -2.542 1.00 97.31 104 ASP A C 1
ATOM 796 O O . ASP A 1 104 ? 1.811 -6.280 -3.201 1.00 97.31 104 ASP A O 1
ATOM 800 N N . ALA A 1 105 ? 1.597 -7.430 -1.290 1.00 97.81 105 ALA A N 1
ATOM 801 C CA . ALA A 1 105 ? 1.086 -6.282 -0.540 1.00 97.81 105 ALA A CA 1
ATOM 802 C C . ALA A 1 105 ? 2.200 -5.239 -0.359 1.00 97.81 105 ALA A C 1
ATOM 804 O O . ALA A 1 105 ? 3.391 -5.581 -0.314 1.00 97.81 105 ALA A O 1
ATOM 805 N N . TYR A 1 106 ? 1.835 -3.963 -0.245 1.00 97.94 106 TYR A N 1
ATOM 806 C CA . TYR A 1 106 ? 2.836 -2.903 -0.206 1.00 97.94 106 TYR A CA 1
ATOM 807 C C . TYR A 1 106 ? 2.450 -1.702 0.647 1.00 97.94 106 TYR A C 1
ATOM 809 O O . TYR A 1 106 ? 1.275 -1.387 0.820 1.00 97.94 106 TYR A O 1
ATOM 817 N N . ILE A 1 107 ? 3.473 -1.031 1.179 1.00 97.62 107 ILE A N 1
ATOM 818 C CA . ILE A 1 107 ? 3.347 0.188 1.979 1.00 97.62 107 ILE A CA 1
ATOM 819 C C . ILE A 1 107 ? 4.201 1.279 1.345 1.00 97.62 107 ILE A C 1
ATOM 821 O O . ILE A 1 107 ? 5.382 1.061 1.067 1.00 97.62 107 ILE A O 1
ATOM 825 N N . TYR A 1 108 ? 3.637 2.462 1.126 1.00 96.25 108 TYR A N 1
ATOM 826 C CA . TYR A 1 108 ? 4.367 3.584 0.534 1.00 96.25 108 TYR A CA 1
ATOM 827 C C . TYR A 1 108 ? 3.887 4.931 1.074 1.00 96.25 108 TYR A C 1
ATOM 829 O O . TYR A 1 108 ? 2.756 5.068 1.543 1.00 96.25 108 TYR A O 1
ATOM 837 N N . LEU A 1 109 ? 4.764 5.935 1.010 1.00 95.19 109 LEU A N 1
ATOM 838 C CA . LEU A 1 109 ? 4.428 7.317 1.337 1.00 95.19 109 LEU A CA 1
ATOM 839 C C . LEU A 1 109 ? 3.979 8.033 0.065 1.00 95.19 109 LEU A C 1
ATOM 841 O O . LEU A 1 109 ? 4.799 8.399 -0.786 1.00 95.19 109 LEU A O 1
ATOM 845 N N . ASN A 1 110 ? 2.678 8.265 -0.045 1.00 94.75 110 ASN A N 1
ATOM 846 C CA . ASN A 1 110 ? 2.107 9.006 -1.149 1.00 94.75 110 ASN A CA 1
ATOM 847 C C . ASN A 1 110 ? 2.432 10.503 -1.001 1.00 94.75 110 ASN A C 1
ATOM 849 O O . ASN A 1 110 ? 2.066 11.181 -0.044 1.00 94.75 110 ASN A O 1
ATOM 853 N N . SER A 1 111 ? 3.153 11.037 -1.980 1.00 92.56 111 SER A N 1
ATOM 854 C CA . SER A 1 111 ? 3.589 12.434 -2.025 1.00 92.56 111 SER A CA 1
ATOM 855 C C . SER A 1 111 ? 2.465 13.389 -2.414 1.00 92.56 111 SER A C 1
ATOM 857 O O . SER A 1 111 ? 2.595 14.586 -2.173 1.00 92.56 111 SER A O 1
ATOM 859 N N . ALA A 1 112 ? 1.384 12.890 -3.021 1.00 89.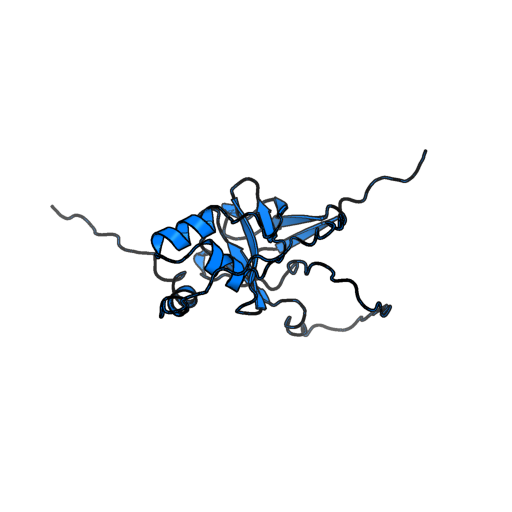38 112 ALA A N 1
ATOM 860 C CA . ALA A 1 112 ? 0.263 13.723 -3.444 1.00 89.38 112 ALA A CA 1
ATOM 861 C C . ALA A 1 112 ? -0.638 14.143 -2.272 1.00 89.38 112 ALA A C 1
ATOM 863 O O . ALA A 1 112 ? -1.193 15.239 -2.300 1.00 89.38 112 ALA A O 1
ATOM 864 N N . ASP A 1 113 ? -0.781 13.295 -1.250 1.00 90.88 113 ASP A N 1
ATOM 865 C CA . ASP A 1 113 ? -1.618 13.555 -0.069 1.00 90.88 113 ASP A CA 1
ATOM 866 C C . ASP A 1 113 ? -0.836 13.588 1.255 1.00 90.88 113 ASP A C 1
ATOM 868 O O . ASP A 1 113 ? -1.412 13.919 2.292 1.00 90.88 113 ASP A O 1
ATOM 872 N N . GLY A 1 114 ? 0.461 13.267 1.232 1.00 90.94 114 GLY A N 1
ATOM 873 C CA . GLY A 1 114 ? 1.309 13.227 2.422 1.00 90.94 114 GLY A CA 1
ATOM 874 C C . GLY A 1 114 ? 0.955 12.098 3.392 1.00 90.94 114 GLY A C 1
ATOM 875 O O . GLY A 1 11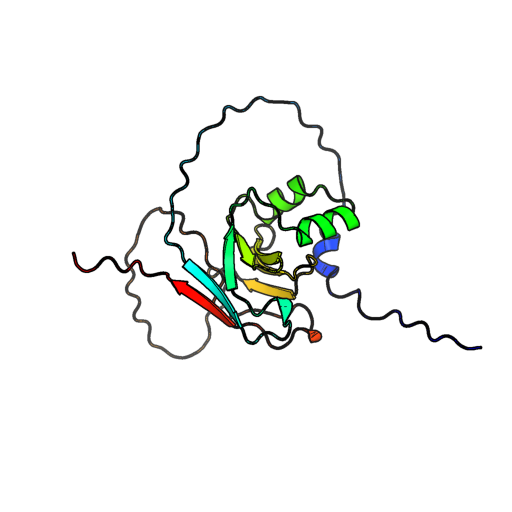4 ? 1.288 12.196 4.577 1.00 90.94 114 GLY A O 1
ATOM 876 N N . GLN A 1 115 ? 0.266 11.055 2.924 1.00 94.75 115 GLN A N 1
ATOM 877 C CA . GLN A 1 115 ? -0.159 9.921 3.739 1.00 94.75 115 GLN A CA 1
ATOM 878 C C . GLN A 1 115 ? 0.653 8.672 3.416 1.00 94.75 115 GLN A C 1
ATOM 880 O O . GLN A 1 115 ? 1.055 8.416 2.282 1.00 94.75 115 GLN A O 1
ATOM 885 N N . TRP A 1 116 ? 0.873 7.873 4.445 1.00 96.31 116 TRP A N 1
ATOM 886 C CA . TRP A 1 116 ? 1.246 6.480 4.315 1.00 96.31 116 TRP A CA 1
ATOM 887 C C . TRP A 1 116 ? 0.036 5.664 3.894 1.00 96.31 116 TRP A C 1
ATOM 889 O O . TRP A 1 116 ? -1.047 5.857 4.441 1.00 96.31 116 TRP A O 1
ATOM 899 N N . TRP A 1 117 ? 0.240 4.749 2.958 1.00 97.69 117 TRP A N 1
ATOM 900 C CA . TRP A 1 117 ? -0.775 3.840 2.437 1.00 97.69 117 TRP A CA 1
ATOM 901 C C . TRP A 1 117 ? -0.329 2.399 2.643 1.00 97.69 117 TRP A C 1
ATOM 903 O O . TRP A 1 117 ? 0.850 2.109 2.453 1.00 97.69 117 TRP A O 1
ATOM 913 N N . ILE A 1 118 ? -1.261 1.520 3.013 1.00 97.94 118 ILE A N 1
ATOM 914 C CA . ILE A 1 118 ? -1.111 0.064 2.914 1.00 97.94 118 ILE A CA 1
ATOM 915 C C . ILE A 1 118 ? -2.110 -0.415 1.874 1.00 97.94 118 ILE A C 1
ATOM 917 O O . ILE A 1 118 ? -3.320 -0.220 2.040 1.00 97.94 118 ILE A O 1
ATOM 921 N N . ASP A 1 119 ? -1.594 -1.087 0.857 1.00 97.88 119 ASP A N 1
ATOM 922 C CA . ASP A 1 119 ? -2.364 -1.615 -0.254 1.00 97.88 119 ASP A CA 1
ATOM 923 C C . ASP A 1 119 ? -2.264 -3.148 -0.267 1.00 97.88 119 ASP A C 1
ATOM 925 O O . ASP A 1 119 ? -1.227 -3.749 0.046 1.00 97.88 119 ASP A O 1
ATOM 929 N N . LYS A 1 120 ? -3.375 -3.795 -0.618 1.00 96.88 120 LYS A N 1
ATOM 930 C CA . LYS A 1 120 ? -3.464 -5.246 -0.813 1.00 96.88 120 LYS A CA 1
ATOM 931 C C . LYS A 1 120 ? -2.632 -5.695 -2.026 1.00 96.88 120 LYS A C 1
ATOM 933 O O . LYS A 1 120 ? -2.308 -4.878 -2.888 1.00 96.88 120 LYS A O 1
ATOM 938 N N . PRO A 1 121 ? -2.370 -7.010 -2.167 1.00 97.50 121 PRO A N 1
ATOM 939 C CA . PRO A 1 121 ? -1.697 -7.563 -3.347 1.00 97.50 121 PRO A CA 1
ATOM 940 C C . PRO A 1 121 ? -2.342 -7.204 -4.694 1.00 97.50 121 PRO A C 1
ATOM 942 O O . PRO A 1 121 ? -1.661 -7.130 -5.712 1.00 97.50 121 PRO A O 1
ATOM 945 N N . ASP A 1 122 ? -3.657 -6.974 -4.711 1.00 94.44 122 ASP A N 1
ATOM 946 C CA . ASP A 1 122 ? -4.414 -6.583 -5.906 1.00 94.44 122 ASP A CA 1
ATOM 947 C C . ASP A 1 122 ? -4.315 -5.083 -6.244 1.00 94.44 122 ASP A C 1
ATOM 949 O O . ASP A 1 122 ? -4.833 -4.664 -7.277 1.00 94.44 122 ASP A O 1
ATOM 953 N N . GLY A 1 123 ? -3.623 -4.291 -5.419 1.00 94.56 123 GLY A N 1
ATOM 954 C CA . GLY A 1 123 ? -3.430 -2.851 -5.603 1.00 94.56 123 GLY A CA 1
ATOM 955 C C . GLY A 1 123 ? -4.494 -1.973 -4.949 1.00 94.56 123 GLY A C 1
ATOM 956 O O . GLY A 1 123 ? -4.419 -0.750 -5.055 1.00 94.56 123 GLY A O 1
ATOM 957 N N . ASP A 1 124 ? -5.480 -2.557 -4.267 1.00 91.50 124 ASP A N 1
ATOM 958 C CA . ASP A 1 124 ? -6.473 -1.778 -3.532 1.00 91.50 124 ASP A CA 1
ATOM 959 C C . ASP A 1 124 ? -5.896 -1.249 -2.215 1.00 91.50 124 ASP A C 1
ATOM 961 O O . ASP A 1 124 ? -5.508 -2.023 -1.333 1.00 91.50 124 ASP A O 1
ATOM 965 N N . GLY A 1 125 ? -5.963 0.068 -2.026 1.00 94.94 125 GLY A N 1
ATOM 966 C CA . GLY A 1 125 ? -5.677 0.695 -0.738 1.00 94.94 125 GLY A CA 1
ATOM 967 C C . GLY A 1 125 ? -6.669 0.285 0.349 1.00 94.94 125 GLY A C 1
ATOM 968 O O . GLY A 1 125 ? -7.888 0.295 0.138 1.00 94.94 125 GLY A O 1
ATOM 969 N N . VAL A 1 126 ? -6.152 -0.046 1.535 1.00 97.06 126 VAL A N 1
ATOM 970 C CA . VAL A 1 126 ? -6.958 -0.490 2.687 1.00 97.06 126 VAL A CA 1
ATOM 971 C C . VAL A 1 126 ? -6.793 0.385 3.924 1.00 97.06 126 VAL A C 1
ATOM 973 O O . VAL A 1 126 ? -7.790 0.665 4.597 1.00 97.06 126 VAL A O 1
ATOM 976 N N . TYR A 1 127 ? -5.584 0.874 4.197 1.00 97.00 127 TYR A N 1
ATOM 977 C CA . TYR A 1 127 ? -5.304 1.715 5.361 1.00 97.00 127 TYR A CA 1
ATOM 978 C C . TYR A 1 127 ? -4.484 2.936 4.981 1.00 97.00 127 TYR A C 1
ATOM 980 O O . TYR A 1 127 ? -3.606 2.856 4.124 1.00 97.00 127 TYR A O 1
ATOM 988 N N . VAL A 1 128 ? -4.741 4.047 5.672 1.00 97.06 128 VAL A N 1
ATOM 989 C CA . VAL A 1 128 ? -3.959 5.278 5.534 1.00 97.06 128 VAL A CA 1
ATOM 990 C C . VAL A 1 128 ? -3.572 5.870 6.884 1.00 97.06 128 VAL A C 1
ATOM 992 O O . VAL A 1 128 ? -4.359 5.815 7.829 1.00 97.06 128 VAL A O 1
ATOM 995 N N . ALA A 1 129 ? -2.389 6.468 6.981 1.00 95.19 129 ALA A N 1
ATOM 996 C CA . ALA A 1 129 ? -1.924 7.185 8.169 1.00 95.19 129 ALA A CA 1
ATOM 997 C C . ALA A 1 129 ? -1.193 8.479 7.775 1.00 95.19 129 ALA A C 1
ATOM 999 O O . ALA A 1 129 ? -0.565 8.527 6.717 1.00 95.19 129 ALA A O 1
ATOM 1000 N N . PRO A 1 130 ? -1.252 9.552 8.581 1.00 90.19 130 PRO A N 1
ATOM 1001 C CA . PRO A 1 130 ? -0.483 10.761 8.301 1.00 90.19 130 PRO A CA 1
ATOM 1002 C C . PRO A 1 130 ? 1.024 10.489 8.408 1.00 90.19 130 PRO A C 1
ATOM 1004 O O . PRO A 1 130 ? 1.467 9.682 9.225 1.00 90.19 130 PRO A O 1
ATOM 1007 N N . LYS A 1 131 ? 1.831 11.206 7.620 1.00 84.88 131 LYS A N 1
ATOM 1008 C CA . LYS A 1 131 ? 3.264 11.357 7.911 1.00 84.88 131 LYS A CA 1
ATOM 1009 C C . LYS A 1 131 ? 3.429 12.019 9.291 1.00 84.88 131 LYS A C 1
ATOM 1011 O O . LYS A 1 131 ? 2.651 12.909 9.618 1.00 84.88 131 LYS A O 1
ATOM 1016 N N . GLU A 1 132 ? 4.426 11.614 10.081 1.00 70.31 132 GLU A N 1
ATOM 1017 C CA . GLU A 1 132 ? 4.619 12.010 11.496 1.00 70.31 132 GLU A CA 1
ATOM 1018 C C . GLU A 1 132 ? 4.546 13.527 11.766 1.00 70.31 132 GLU A C 1
ATOM 1020 O O . GLU A 1 132 ? 4.001 13.931 12.788 1.00 70.31 132 GLU A O 1
ATOM 1025 N N . ASP A 1 133 ? 4.945 14.379 10.814 1.00 54.56 133 ASP A N 1
ATOM 1026 C CA . ASP A 1 133 ? 4.810 15.846 10.912 1.00 54.56 133 ASP A CA 1
ATOM 1027 C C . ASP A 1 133 ? 3.345 16.345 10.978 1.00 54.56 133 ASP A C 1
ATOM 1029 O O . ASP A 1 133 ? 3.091 17.530 11.192 1.00 54.56 133 ASP A O 1
ATOM 1033 N N . GLN A 1 134 ? 2.372 15.469 10.717 1.00 48.75 134 GLN A N 1
ATOM 1034 C CA . GLN A 1 134 ? 0.926 15.722 10.688 1.00 48.75 134 GLN A CA 1
ATOM 1035 C C . GLN A 1 134 ? 0.151 14.795 11.640 1.00 48.75 134 GLN A C 1
ATOM 1037 O O . GLN A 1 134 ? -1.084 14.806 11.641 1.00 48.75 134 GLN A O 1
ATOM 1042 N N . ALA A 1 135 ? 0.840 13.980 12.445 1.00 46.44 135 ALA A N 1
ATOM 1043 C CA . ALA A 1 135 ? 0.189 13.231 13.510 1.00 46.44 135 ALA A CA 1
ATOM 1044 C C . ALA A 1 135 ? -0.315 14.240 14.554 1.00 46.44 135 ALA A C 1
ATOM 1046 O O . ALA A 1 135 ? 0.474 14.945 15.182 1.00 46.44 135 ALA A O 1
ATOM 1047 N N . ALA A 1 136 ? -1.637 14.367 14.699 1.00 39.06 136 ALA A N 1
ATOM 1048 C CA . ALA A 1 136 ? -2.220 15.223 15.726 1.00 39.06 136 ALA A CA 1
ATOM 1049 C C . ALA A 1 136 ? -1.611 14.866 17.096 1.00 39.06 136 ALA A C 1
ATOM 1051 O O . ALA A 1 136 ? -1.450 13.673 17.378 1.00 39.06 136 ALA A O 1
ATOM 1052 N N . PRO A 1 137 ? -1.274 15.854 17.949 1.00 39.81 137 PRO A N 1
ATOM 1053 C CA . PRO A 1 137 ? -0.773 15.565 19.282 1.00 39.81 137 PRO A CA 1
ATOM 1054 C C . PRO A 1 137 ? -1.809 14.708 20.006 1.00 39.81 137 PRO A C 1
ATOM 1056 O O . PRO A 1 137 ? -2.956 15.118 20.192 1.00 39.81 137 PRO A O 1
ATOM 1059 N N . GLN A 1 138 ? -1.408 13.492 20.375 1.00 43.62 138 GLN A N 1
ATOM 1060 C CA . GLN A 1 138 ? -2.205 12.644 21.244 1.00 43.62 138 GLN A CA 1
ATOM 1061 C C . GLN A 1 138 ? -2.370 13.391 22.567 1.00 43.62 138 GLN A C 1
ATOM 1063 O O . GLN A 1 138 ? -1.410 13.616 23.299 1.00 43.62 138 GLN A O 1
ATOM 1068 N N . GLN A 1 139 ? -3.590 13.841 22.839 1.00 36.59 139 GLN A N 1
ATOM 1069 C CA . GLN A 1 139 ? -3.945 14.479 24.094 1.00 36.59 139 GLN A CA 1
ATOM 1070 C C . GLN A 1 139 ? -4.002 13.387 25.171 1.00 36.59 139 GLN A C 1
ATOM 1072 O O . GLN A 1 139 ? -5.009 12.702 25.330 1.00 36.59 139 GLN A O 1
ATOM 1077 N N . GLY A 1 140 ? -2.877 13.192 25.855 1.00 34.44 140 GLY A N 1
ATOM 1078 C CA . GLY A 1 140 ? -2.692 12.281 26.979 1.00 34.44 140 GLY A CA 1
ATOM 1079 C C . GLY A 1 140 ? -1.414 12.662 27.729 1.00 34.44 140 GLY A C 1
ATOM 1080 O O . GLY A 1 140 ? -0.415 12.999 27.107 1.00 34.44 140 GLY A O 1
ATOM 1081 N N . ASP A 1 141 ? -1.499 12.694 29.053 1.00 35.28 141 ASP A N 1
ATOM 1082 C CA . ASP A 1 141 ? -0.591 13.354 29.995 1.00 35.28 141 ASP A CA 1
ATOM 1083 C C . ASP A 1 141 ? 0.921 13.073 29.871 1.00 35.28 141 ASP A C 1
ATOM 1085 O O . ASP A 1 141 ? 1.382 12.019 29.442 1.00 35.28 141 ASP A O 1
ATOM 1089 N N . ALA A 1 142 ? 1.672 14.071 30.342 1.00 41.41 142 ALA A N 1
ATOM 1090 C CA . ALA A 1 142 ? 3.121 14.207 30.438 1.00 41.41 142 ALA A CA 1
ATOM 1091 C C . ALA A 1 142 ? 3.945 12.930 30.726 1.00 41.41 142 ALA A C 1
ATOM 1093 O O . ALA A 1 142 ? 3.777 12.276 31.751 1.00 41.41 142 ALA A O 1
ATOM 1094 N N . THR A 1 143 ? 4.992 12.711 29.922 1.00 28.30 143 THR A N 1
ATOM 1095 C CA . THR A 1 143 ? 6.405 12.778 30.363 1.00 28.30 143 THR A CA 1
ATOM 1096 C C . THR A 1 143 ? 7.296 12.837 29.122 1.00 28.30 143 THR A C 1
ATOM 1098 O O . THR A 1 143 ? 7.769 11.833 28.595 1.00 28.30 143 THR A O 1
ATOM 1101 N N . SER A 1 144 ? 7.512 14.056 28.633 1.00 37.94 144 SER A N 1
ATOM 1102 C CA . SER A 1 144 ? 8.508 14.353 27.610 1.00 37.94 144 SER A CA 1
ATOM 1103 C C . SER A 1 144 ? 9.905 14.217 28.216 1.00 37.94 144 SER A C 1
ATOM 1105 O O . SER A 1 144 ? 10.373 15.118 28.905 1.00 37.94 144 SER A O 1
ATOM 1107 N N . SER A 1 145 ? 10.589 13.109 27.941 1.00 37.19 145 SER A N 1
ATOM 1108 C CA . SER A 1 145 ? 12.056 13.070 27.974 1.00 37.19 145 SER A CA 1
ATOM 1109 C C . SER A 1 145 ? 12.550 13.236 26.543 1.00 37.19 145 SER A C 1
ATOM 1111 O O . SER A 1 145 ? 12.938 12.283 25.876 1.00 37.19 145 SER A O 1
ATOM 1113 N N . SER A 1 146 ? 12.444 14.462 26.032 1.00 39.59 146 SER A N 1
ATOM 1114 C CA . SER A 1 146 ? 12.998 14.838 24.737 1.00 39.59 146 SER A CA 1
ATOM 1115 C C . SER A 1 146 ? 14.507 15.026 24.875 1.00 39.59 146 SER A C 1
ATOM 1117 O O . SER A 1 146 ? 14.978 16.120 25.192 1.00 39.59 146 SER A O 1
ATOM 1119 N N . SER A 1 147 ? 15.276 13.97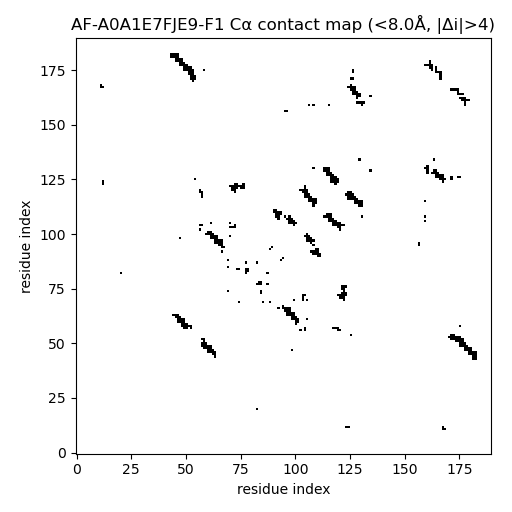6 24.609 1.00 36.06 147 SER A N 1
ATOM 1120 C CA . SER A 1 147 ? 16.683 14.124 24.233 1.00 36.06 147 SER A CA 1
ATOM 1121 C C . SER A 1 147 ? 16.735 14.544 22.767 1.00 36.06 147 SER A C 1
ATOM 1123 O O . SER A 1 147 ? 16.896 13.733 21.862 1.00 36.06 147 SER A O 1
ATOM 1125 N N . SER A 1 148 ? 16.522 15.841 22.548 1.00 41.31 148 SER A N 1
ATOM 1126 C CA . SER A 1 148 ? 16.787 16.507 21.278 1.00 41.31 148 SER A CA 1
ATOM 1127 C C . SER A 1 148 ? 18.298 16.613 21.092 1.00 41.31 148 SER A C 1
ATOM 1129 O O . SER A 1 148 ? 18.955 17.425 21.743 1.00 41.31 148 SER A O 1
ATOM 1131 N N . CYS A 1 149 ? 18.844 15.791 20.202 1.00 28.16 149 CYS A N 1
ATOM 1132 C CA . CYS A 1 149 ? 20.127 16.058 19.572 1.00 28.16 149 CYS A CA 1
ATOM 1133 C C . CYS A 1 149 ? 19.825 16.537 18.153 1.00 28.16 149 CYS A C 1
ATOM 1135 O O . CYS A 1 149 ? 19.408 15.757 17.300 1.00 28.16 149 CYS A O 1
ATOM 1137 N N . GLY A 1 150 ? 19.996 17.839 17.921 1.00 38.25 150 GLY A N 1
ATOM 1138 C CA . GLY A 1 150 ? 19.936 18.422 16.589 1.00 38.25 150 GLY A CA 1
ATOM 1139 C C . GLY A 1 150 ? 20.982 17.779 15.680 1.00 38.25 150 GLY A C 1
ATOM 1140 O O . GLY A 1 150 ? 22.178 17.894 15.932 1.00 38.25 150 GLY A O 1
ATOM 1141 N N . GLY A 1 151 ? 20.511 17.116 14.627 1.00 28.27 151 GLY A N 1
ATOM 1142 C CA . GLY A 1 151 ? 21.315 16.611 13.524 1.00 28.27 151 GLY A CA 1
ATOM 1143 C C . GLY A 1 151 ? 20.848 17.261 12.229 1.00 28.27 151 GLY A C 1
ATOM 1144 O O . GLY A 1 151 ? 19.761 16.986 11.729 1.00 28.27 151 GLY A O 1
ATOM 1145 N N . THR A 1 152 ? 21.661 18.167 11.705 1.00 30.98 152 THR A N 1
ATOM 1146 C CA . THR A 1 152 ? 21.570 18.679 10.340 1.00 30.98 152 THR A CA 1
ATOM 1147 C C . THR A 1 152 ? 21.739 17.546 9.330 1.00 30.98 152 THR A C 1
ATOM 1149 O O . THR A 1 152 ? 22.781 16.905 9.317 1.00 30.98 152 THR A O 1
ATOM 1152 N N . GLY A 1 153 ? 20.758 17.392 8.438 1.00 34.34 153 GLY A N 1
ATOM 1153 C CA . GLY A 1 153 ? 20.966 16.920 7.069 1.00 34.34 153 GLY A CA 1
ATOM 1154 C C . GLY A 1 153 ? 21.434 15.477 6.895 1.00 34.34 153 GLY A C 1
ATOM 1155 O O . GLY A 1 153 ? 22.532 15.252 6.405 1.00 34.34 153 GLY A O 1
ATOM 1156 N N . GLU A 1 154 ? 20.550 14.518 7.142 1.00 33.03 154 GLU A N 1
ATOM 1157 C CA . GLU A 1 154 ? 20.601 13.221 6.470 1.00 33.03 154 GLU A CA 1
ATOM 1158 C C . GLU A 1 154 ? 19.160 12.864 6.110 1.00 33.03 154 GLU A C 1
ATOM 1160 O O . GLU A 1 154 ? 18.261 13.014 6.937 1.00 33.03 154 GLU A O 1
ATOM 1165 N N . ALA A 1 155 ? 18.899 12.507 4.852 1.00 35.66 155 ALA A N 1
ATOM 1166 C CA . ALA A 1 155 ? 17.567 12.115 4.410 1.00 35.66 155 ALA A CA 1
ATOM 1167 C C . ALA A 1 155 ? 17.247 10.739 5.003 1.00 35.66 155 ALA A C 1
ATOM 1169 O O . ALA A 1 155 ? 17.342 9.721 4.321 1.00 35.66 155 ALA A O 1
ATOM 1170 N N . SER A 1 156 ? 16.911 10.704 6.291 1.00 50.25 156 SER A N 1
ATOM 1171 C CA . SER A 1 156 ? 16.307 9.546 6.923 1.00 50.25 156 SER A CA 1
ATOM 1172 C C . SER A 1 156 ? 15.069 9.191 6.107 1.00 50.25 156 SER A C 1
ATOM 1174 O O . SER A 1 156 ? 14.152 10.002 5.940 1.00 50.25 156 SER A O 1
ATOM 1176 N N . HIS A 1 157 ? 15.078 8.003 5.497 1.00 62.09 157 HIS A N 1
ATOM 1177 C CA . HIS A 1 157 ? 13.893 7.476 4.840 1.00 62.09 157 HIS A CA 1
ATOM 1178 C C . HIS A 1 157 ? 12.761 7.511 5.866 1.00 62.09 157 HIS A C 1
ATOM 1180 O O . HIS A 1 157 ? 12.882 6.917 6.935 1.00 62.09 157 HIS A O 1
ATOM 1186 N N . ALA A 1 158 ? 11.701 8.269 5.569 1.00 81.94 158 ALA A N 1
ATOM 1187 C CA . ALA A 1 158 ? 10.547 8.337 6.450 1.00 81.94 158 ALA A CA 1
ATOM 1188 C C . ALA A 1 158 ? 10.046 6.907 6.681 1.00 81.94 158 ALA A C 1
ATOM 1190 O O . ALA A 1 158 ? 9.920 6.146 5.721 1.00 81.94 158 ALA A O 1
ATOM 1191 N N . VAL A 1 159 ? 9.779 6.548 7.932 1.00 88.75 159 VAL A N 1
ATOM 1192 C CA . VAL A 1 159 ? 9.244 5.236 8.300 1.00 88.75 159 VAL A CA 1
ATOM 1193 C C . VAL A 1 159 ? 7.722 5.316 8.452 1.00 88.75 159 VAL A C 1
ATOM 1195 O O . VAL A 1 159 ? 7.194 6.385 8.776 1.00 88.75 159 VAL A O 1
ATOM 1198 N N . PRO A 1 160 ? 6.988 4.222 8.184 1.00 92.19 160 PRO A N 1
ATOM 1199 C CA . PRO A 1 160 ? 5.560 4.182 8.459 1.00 92.19 160 PRO A CA 1
ATOM 1200 C C . PRO A 1 160 ? 5.301 4.305 9.971 1.00 92.19 160 PRO A C 1
ATOM 1202 O O . PRO A 1 160 ? 6.026 3.697 10.762 1.00 92.19 160 PRO A O 1
ATOM 1205 N N . PRO A 1 161 ? 4.262 5.046 10.395 1.00 92.62 161 PRO A N 1
ATOM 1206 C CA . PRO A 1 161 ? 3.958 5.217 11.807 1.00 92.62 161 PRO A CA 1
ATOM 1207 C C . PRO A 1 161 ? 3.458 3.905 12.419 1.00 92.62 161 PRO A C 1
ATOM 1209 O O . PRO A 1 161 ? 2.724 3.140 11.789 1.00 92.62 161 PRO A O 1
ATOM 1212 N N . ALA A 1 162 ? 3.801 3.668 13.686 1.00 91.75 162 ALA A N 1
ATOM 1213 C CA . ALA A 1 162 ? 3.402 2.447 14.388 1.00 91.75 162 ALA A CA 1
ATOM 1214 C C . ALA A 1 162 ? 1.880 2.344 14.618 1.00 91.75 162 ALA A C 1
ATOM 1216 O O . ALA A 1 162 ? 1.314 1.251 14.687 1.00 91.75 162 ALA A O 1
ATOM 1217 N N . THR A 1 163 ? 1.213 3.495 14.746 1.00 91.00 163 THR A N 1
ATOM 1218 C CA . THR A 1 163 ? -0.223 3.631 15.037 1.00 91.00 163 THR A CA 1
ATOM 1219 C C . THR A 1 163 ? -0.828 4.802 14.251 1.00 91.00 163 THR A C 1
ATOM 1221 O O . THR A 1 163 ? -0.139 5.456 13.471 1.00 91.00 163 THR A O 1
ATOM 1224 N N . GLY A 1 164 ? -2.126 5.076 14.432 1.00 90.75 164 GLY A N 1
ATOM 1225 C CA . GLY A 1 164 ? -2.813 6.181 13.745 1.00 90.75 164 GLY A CA 1
ATOM 1226 C C . GLY A 1 164 ? -3.330 5.831 12.347 1.00 90.75 164 GLY A C 1
ATOM 1227 O O . GLY A 1 164 ? -3.758 6.716 11.606 1.00 90.75 164 GLY A O 1
ATOM 1228 N N . TRP A 1 165 ? -3.318 4.544 11.999 1.00 94.75 165 TRP A N 1
ATOM 1229 C CA . TRP A 1 165 ? -3.904 4.023 10.773 1.00 94.75 165 TRP A CA 1
ATOM 1230 C C . TRP A 1 165 ? -5.428 4.107 10.804 1.00 94.75 165 TRP A C 1
ATOM 1232 O O . TRP A 1 165 ? -6.074 3.755 11.790 1.00 94.75 165 TRP A O 1
ATOM 1242 N N . ARG A 1 166 ? -6.005 4.550 9.691 1.00 95.56 166 ARG A N 1
ATOM 1243 C CA . ARG A 1 166 ? -7.444 4.618 9.454 1.00 95.56 166 ARG A CA 1
ATOM 1244 C C . ARG A 1 166 ? -7.813 3.663 8.329 1.00 95.56 166 ARG A C 1
ATOM 1246 O O . ARG A 1 166 ? -7.258 3.755 7.235 1.00 95.56 166 ARG A O 1
ATOM 1253 N N . ALA A 1 167 ? -8.775 2.787 8.595 1.00 94.38 167 ALA A N 1
ATOM 1254 C CA . ALA A 1 167 ? -9.391 1.941 7.584 1.00 94.38 167 ALA A CA 1
ATOM 1255 C C . ALA A 1 167 ? -10.156 2.789 6.556 1.00 94.38 167 ALA A C 1
ATOM 1257 O O . ALA A 1 167 ? -10.920 3.687 6.917 1.00 94.38 167 ALA A O 1
ATOM 1258 N N . LEU A 1 168 ? -9.970 2.502 5.266 1.00 93.38 168 LEU A N 1
ATOM 1259 C CA . LEU A 1 168 ? -10.725 3.158 4.188 1.00 93.38 168 LEU A CA 1
ATOM 1260 C C . LEU A 1 168 ? -12.162 2.629 4.059 1.00 93.38 168 LEU A C 1
ATOM 1262 O O . LEU A 1 168 ? -12.996 3.251 3.404 1.00 93.38 168 LEU A O 1
ATOM 1266 N N . SER A 1 169 ? -12.462 1.496 4.693 1.00 93.31 169 SER A N 1
ATOM 1267 C CA . SER A 1 169 ? -13.785 0.881 4.757 1.00 93.31 169 SER A CA 1
ATOM 1268 C C . SER A 1 169 ? -13.985 0.252 6.138 1.00 93.31 169 SER A C 1
ATOM 1270 O O . SER A 1 169 ? -13.043 -0.369 6.630 1.00 93.31 169 SER A O 1
ATOM 1272 N N . PRO A 1 170 ? -15.197 0.297 6.725 1.00 92.12 170 PRO A N 1
ATOM 1273 C CA . PRO A 1 170 ? -15.501 -0.414 7.973 1.00 92.12 170 PRO A CA 1
ATOM 1274 C C . PRO A 1 170 ? -15.263 -1.929 7.895 1.00 92.12 170 PRO A C 1
ATOM 1276 O O . PRO A 1 170 ? -15.082 -2.594 8.906 1.00 92.12 170 PRO A O 1
ATOM 1279 N N . LEU A 1 171 ? -15.253 -2.499 6.68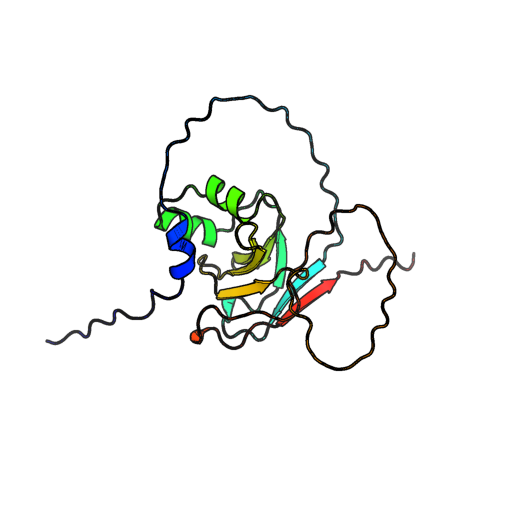3 1.00 93.88 171 LEU A N 1
ATOM 1280 C CA . LEU A 1 171 ? -14.947 -3.919 6.474 1.00 93.88 171 LEU A CA 1
ATOM 1281 C C . LEU A 1 171 ? -13.475 -4.262 6.726 1.00 93.88 171 LEU A C 1
ATOM 1283 O O . LEU A 1 171 ? -13.140 -5.438 6.815 1.00 93.88 171 LEU A O 1
ATOM 1287 N N . TYR A 1 172 ? -12.602 -3.257 6.786 1.00 93.88 172 TYR A N 1
ATOM 1288 C CA . TYR A 1 172 ? -11.181 -3.435 7.059 1.00 93.88 172 TYR A CA 1
ATOM 1289 C C . TYR A 1 172 ? -10.855 -3.211 8.537 1.00 93.88 172 TYR A C 1
ATOM 1291 O O . TYR A 1 172 ? -9.694 -3.316 8.914 1.00 93.88 172 TYR A O 1
ATOM 1299 N N . ASP A 1 173 ? -11.835 -2.911 9.389 1.00 92.25 173 ASP A N 1
ATOM 1300 C CA . ASP A 1 173 ? -11.584 -2.848 10.824 1.00 92.25 173 ASP A CA 1
ATOM 1301 C C . ASP A 1 173 ? -11.233 -4.241 11.381 1.00 92.25 173 ASP A C 1
ATOM 1303 O O . ASP A 1 173 ? -11.809 -5.245 10.950 1.00 92.25 173 ASP A O 1
ATOM 1307 N N . PRO A 1 174 ? -10.317 -4.332 12.361 1.00 95.19 174 PRO A N 1
ATOM 1308 C CA . PRO A 1 174 ? -9.605 -3.231 13.025 1.00 95.19 174 PRO A CA 1
ATOM 1309 C C . PRO A 1 174 ? -8.429 -2.644 12.218 1.00 95.19 174 PRO A C 1
ATOM 1311 O O . PRO A 1 174 ? -7.893 -3.266 11.301 1.00 95.19 174 PRO A O 1
ATOM 1314 N N . ALA A 1 175 ? -8.000 -1.437 12.600 1.00 94.00 175 ALA A N 1
ATOM 1315 C CA . ALA A 1 175 ? -6.793 -0.810 12.068 1.00 94.00 175 ALA A CA 1
ATOM 1316 C C . ALA A 1 175 ? -5.516 -1.589 12.459 1.00 94.00 175 ALA A C 1
ATOM 1318 O O . ALA A 1 175 ? -5.447 -2.137 13.562 1.00 94.00 175 ALA A O 1
ATOM 1319 N N . PRO A 1 176 ? -4.492 -1.615 11.587 1.00 96.00 176 PRO A N 1
ATOM 1320 C CA . PRO A 1 176 ? -3.249 -2.329 11.838 1.00 96.00 176 PRO A CA 1
ATOM 1321 C C . PRO A 1 176 ? -2.415 -1.682 12.944 1.00 96.00 176 PRO A C 1
ATOM 1323 O O . PRO A 1 176 ? -2.415 -0.461 13.126 1.00 96.00 176 PRO A O 1
ATOM 1326 N N . LEU A 1 177 ? -1.602 -2.515 13.591 1.00 94.06 177 LEU A N 1
ATOM 1327 C CA . LEU A 1 177 ? -0.419 -2.085 14.324 1.00 94.06 177 LEU A CA 1
ATOM 1328 C C . LEU A 1 177 ? 0.823 -2.393 13.485 1.00 94.06 177 LEU A C 1
ATOM 1330 O O . LEU A 1 177 ? 0.958 -3.500 12.953 1.00 94.06 177 LEU A O 1
ATOM 1334 N N . VAL A 1 178 ? 1.718 -1.415 13.370 1.00 93.75 178 VAL A N 1
ATOM 1335 C CA . VAL A 1 178 ? 2.935 -1.511 12.561 1.00 93.75 178 VAL A CA 1
ATOM 1336 C C . VAL A 1 178 ? 4.151 -1.498 13.479 1.00 93.75 178 VAL A C 1
ATOM 1338 O O . VAL A 1 178 ? 4.311 -0.610 14.310 1.00 93.75 178 VAL A O 1
ATOM 1341 N N . GLU A 1 179 ? 5.002 -2.507 13.350 1.00 93.00 179 GLU A N 1
ATOM 1342 C CA . GLU A 1 179 ? 6.227 -2.660 14.132 1.00 93.00 179 GLU A CA 1
ATOM 1343 C C . GLU A 1 179 ? 7.436 -2.493 13.216 1.00 93.00 179 GLU A C 1
ATOM 1345 O O . GLU A 1 179 ? 7.549 -3.192 12.207 1.00 93.00 179 GLU A O 1
ATOM 1350 N N . LEU A 1 180 ? 8.353 -1.598 13.582 1.00 90.44 180 LEU A N 1
ATOM 1351 C CA . LEU A 1 180 ? 9.675 -1.540 12.972 1.00 90.44 180 LEU A CA 1
ATOM 1352 C C . LEU A 1 180 ? 10.556 -2.602 13.636 1.00 90.44 180 LEU A C 1
ATOM 1354 O O . LEU A 1 180 ? 10.683 -2.640 14.860 1.00 90.44 180 LEU A O 1
ATOM 1358 N N . ILE A 1 181 ? 11.143 -3.473 12.829 1.00 88.19 181 ILE A N 1
ATOM 1359 C CA . ILE A 1 181 ? 12.071 -4.506 13.270 1.00 88.19 181 ILE A CA 1
ATOM 1360 C C . ILE A 1 181 ? 13.455 -4.066 12.815 1.00 88.19 181 ILE A C 1
ATOM 1362 O O . ILE A 1 181 ? 13.794 -4.161 11.636 1.00 88.19 181 ILE A O 1
ATOM 1366 N N . GLU A 1 182 ? 14.248 -3.559 13.752 1.00 81.94 182 GLU A N 1
ATOM 1367 C CA . GLU A 1 182 ? 15.648 -3.252 13.496 1.00 81.94 182 GLU A CA 1
ATOM 1368 C C . GLU A 1 182 ? 16.454 -4.548 13.515 1.00 81.94 182 GLU A C 1
ATOM 1370 O O . GLU A 1 182 ? 16.558 -5.226 14.541 1.00 81.94 182 GLU A O 1
ATOM 1375 N N . ASN A 1 183 ? 17.057 -4.892 12.380 1.00 64.56 183 ASN A N 1
ATOM 1376 C CA . ASN A 1 183 ? 18.038 -5.962 12.340 1.00 64.56 183 ASN A CA 1
ATOM 1377 C C . ASN A 1 183 ? 19.339 -5.400 12.920 1.00 64.56 183 ASN A C 1
ATOM 1379 O O . ASN A 1 183 ? 20.198 -4.897 12.193 1.00 64.56 183 ASN A O 1
ATOM 1383 N N . SER A 1 184 ? 19.470 -5.439 14.244 1.00 55.00 184 SER A N 1
ATOM 1384 C CA . SER A 1 184 ? 20.735 -5.174 14.912 1.00 55.00 184 SER A CA 1
ATOM 1385 C C . SER A 1 184 ? 21.767 -6.172 14.389 1.00 55.00 184 SER A C 1
ATOM 1387 O O . SER A 1 184 ? 21.688 -7.376 14.631 1.00 55.00 184 SER A O 1
ATOM 1389 N N . ASN A 1 185 ? 22.733 -5.676 13.613 1.00 46.22 185 ASN A N 1
ATOM 1390 C CA . ASN A 1 185 ? 23.921 -6.452 13.298 1.00 46.22 185 ASN A CA 1
ATOM 1391 C C . ASN A 1 185 ? 24.594 -6.792 14.629 1.00 46.22 185 ASN A C 1
ATOM 1393 O O . ASN A 1 185 ? 25.101 -5.910 15.322 1.00 46.22 185 ASN A O 1
ATOM 1397 N N . ILE A 1 186 ? 24.579 -8.078 14.972 1.00 46.72 186 ILE A N 1
ATOM 1398 C CA . ILE A 1 186 ? 25.427 -8.682 15.993 1.00 46.72 186 ILE A CA 1
ATOM 1399 C C . ILE A 1 186 ? 26.869 -8.540 15.489 1.00 46.72 186 ILE A C 1
ATOM 1401 O O . ILE A 1 186 ? 27.406 -9.438 14.859 1.00 46.72 186 ILE A O 1
ATOM 1405 N N . ASN A 1 187 ? 27.465 -7.373 15.711 1.00 44.47 187 ASN A N 1
ATOM 1406 C CA . ASN A 1 187 ? 28.905 -7.154 15.651 1.00 44.47 187 ASN A CA 1
ATOM 1407 C C . ASN A 1 187 ? 29.343 -6.664 17.032 1.00 44.47 187 ASN A C 1
ATOM 1409 O O . ASN A 1 187 ? 29.763 -5.524 17.197 1.00 44.47 187 ASN A O 1
ATOM 1413 N N . ASN A 1 188 ? 29.186 -7.527 18.032 1.00 46.69 188 ASN A N 1
ATOM 1414 C CA . ASN A 1 188 ? 30.045 -7.511 19.206 1.00 46.69 188 ASN A CA 1
ATOM 14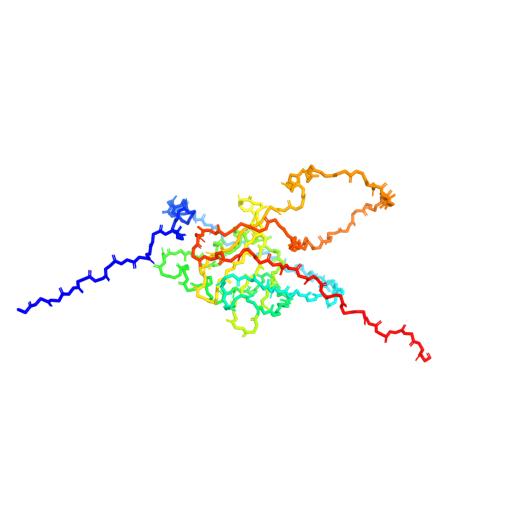15 C C . ASN A 1 188 ? 30.690 -8.897 19.289 1.00 46.69 188 ASN A C 1
ATOM 1417 O O . ASN A 1 188 ? 29.987 -9.902 19.213 1.00 46.69 188 ASN A O 1
ATOM 1421 N N . ASP A 1 189 ? 32.014 -8.880 19.434 1.00 42.44 189 ASP A N 1
ATOM 1422 C CA . ASP A 1 189 ? 32.939 -9.989 19.695 1.00 42.44 189 ASP A CA 1
ATOM 1423 C C . ASP A 1 189 ? 33.370 -10.872 18.508 1.00 42.44 189 ASP A C 1
ATOM 1425 O O . ASP A 1 189 ? 32.804 -11.943 18.296 1.00 42.44 189 ASP A O 1
ATOM 1429 N N . ILE A 1 190 ? 34.454 -10.461 17.818 1.00 39.62 190 ILE A N 1
ATOM 1430 C CA . ILE A 1 190 ? 35.713 -11.240 17.670 1.00 39.62 190 ILE A CA 1
ATOM 1431 C C . ILE A 1 190 ? 36.905 -10.276 17.716 1.00 39.62 190 ILE A C 1
ATOM 1433 O O . ILE A 1 190 ? 36.884 -9.285 16.951 1.00 39.62 190 ILE A O 1
#

Solvent-accessible surface area (backbone atoms only — not comparable to full-atom values): 12020 Å² total; per-residue (Å²): 139,85,80,84,85,85,85,80,90,88,69,70,78,51,76,71,63,69,75,75,79,78,81,95,83,77,92,74,84,92,73,95,73,82,84,76,82,75,79,80,77,85,66,79,69,50,33,38,38,33,37,76,37,43,47,69,81,54,50,42,58,26,39,80,36,60,47,88,61,76,54,66,10,50,44,50,50,23,57,77,70,72,46,59,48,69,65,50,48,46,60,30,42,60,72,41,64,30,29,39,26,95,73,45,15,37,36,41,54,31,63,78,78,51,29,33,37,37,24,36,40,72,37,51,68,44,35,37,24,57,41,76,97,63,53,71,80,75,91,68,84,89,80,85,80,77,83,79,74,92,73,84,86,70,88,69,77,83,73,83,60,48,57,75,45,40,49,69,43,84,82,34,51,47,50,47,41,39,41,82,43,74,58,76,77,87,81,77,89,134

Radius of gyration: 19.85 Å; Cα contacts (8 Å, |Δi|>4): 282; chains: 1; bounding box: 72×38×57 Å

pLDDT: mean 72.75, std 25.87, range [28.16, 97.94]

Sequence (190 aa):
MNLPSTVSTLLVSISFWKTIGKNPKFMVPMTTAAFSTATATTTANSTVRVKGSGVESVNTHYEWTPATVIPPGFETVCVQNRWGVESTWKMLNNGKPWLRASNDAYIYLNSADGQWWIDKPDGDGVYVAPKEDQAAPQQGDATSSSSSCGGTGEASHAVPPATGWRALSPLYDPAPLVELIENSNINNDI

Nearest PDB structures (foldseek):
  4bxp-assembly1_A  TM=6.052E-01  e=2.312E+00  Danio rerio
  4yyp-assembly1_A  TM=5.940E-01  e=3.524E+00  Homo sapiens
  4bxr-assembly2_B  TM=5.110E-01  e=3.318E+00  Danio rerio

Foldseek 3Di:
DDDDDDPDDDPLQCVVVVVVPDDDDDDDDDDDDDDDPDPPDPDFFKKKAKDDKLDPQRRGIWGKDWLVDAQPLQVQVCVVSVHDSVVVSCQFQVRAIWIADPLSWTWGQGPVVQWIFTAGSNGGTFKIAHQPVPPPPDPDDDDDPDPDDDDPDDPDRRDHDQDRIDTSDPSGPDGIGMDIGGPPPPPDDD

Organism: NCBI:txid635003

Mean predicted aligned error: 14.54 Å

Secondary structure (DSSP, 8-state):
--------S-SSTHHHHTTS-S------------------------EEEEES-S-GGGSSEEEEE-TTSPPHHHHHHHHHHT--HHHHHHHHHTT--EEEETTS-EEEEETTTTEEEEE-TTS-EEEEEE-GGG---------------------PPPPPPSS--EESSGGGPSPPEEEEE---------